Protein AF-A0A126R9W2-F1 (afdb_monomer)

Solvent-accessible surface area (backbone atoms only — not comparable to full-atom values): 14074 Å² total; per-residue (Å²): 106,79,64,52,61,47,46,56,53,36,53,73,36,92,50,83,26,58,24,31,27,83,40,55,61,68,44,30,67,58,40,43,52,53,17,49,29,48,79,66,68,43,48,85,40,33,52,61,31,34,32,52,78,73,88,90,63,92,68,51,72,67,57,49,52,48,55,36,53,56,45,22,52,74,42,86,65,18,72,80,29,40,65,47,35,53,53,50,64,76,54,53,55,36,72,66,95,61,85,83,77,80,85,65,55,77,64,45,52,73,73,60,70,67,65,66,66,54,49,48,30,17,64,26,31,48,36,66,53,95,50,53,82,44,93,89,62,81,72,91,51,73,70,63,49,50,34,31,71,62,52,30,51,65,38,62,51,45,24,52,56,45,69,57,52,42,43,72,68,69,39,72,77,57,66,85,86,41,74,67,52,72,48,81,54,54,64,60,30,50,52,47,45,53,51,42,53,51,56,60,64,72,48,50,74,64,56,50,44,51,50,40,58,73,46,40,65,53,21,49,51,30,28,51,39,57,78,66,48,34,63,57,50,54,52,49,47,47,45,60,74,52,49,50,57,64,74,75,109

Nearest PDB structures (foldseek):
  5f56-assembly1_A  TM=2.485E-01  e=6.331E-01  Deinococcus radiodurans
  5ghr-assembly1_A  TM=2.713E-01  e=2.151E+00  Thermococcus kodakarensis KOD1
  5ghs-assembly1_A  TM=2.684E-01  e=3.121E+00  Thermococcus kodakarensis KOD1
  5ghr-assembly2_C  TM=2.656E-01  e=4.776E+00  Thermococcus kodakarensis KOD1
  7e15-assembly2_D  TM=2.567E-01  e=4.072E+00  Thermococcus kodakarensis KOD1

pLDDT: mean 82.95, std 16.43, range [33.12, 97.31]

Sequence (249 aa):
MRREAAARRTLAGNRSKLFVSFNGEVRPHRLFVIASLLERKLLERGYVSLLYRRKGRNETDAEFREIMLRGVLKMPGGRDVFQSASHLLDQLPMTLDVEEISSPSLEEVAWTSQNPSLYDDSNMSLVIDTSLNDPDLLFITEKVLKPIMNHSPFILLGNGGSTSVLRYYGFETFEPEINQPNGENENAVLSSVLD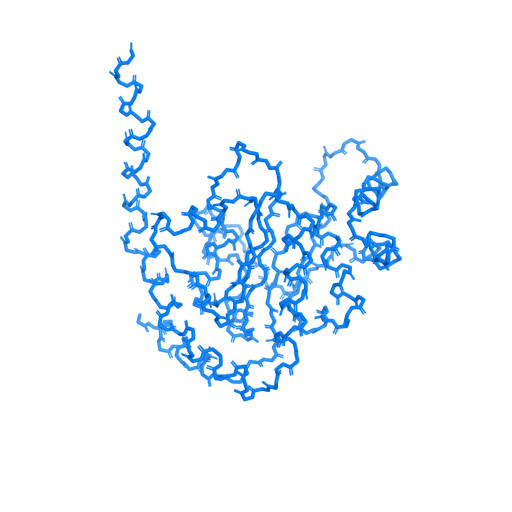EMTRLSMMNRQQLAELNRALMDRCYHNAHHFWTDFPKRLASSFETDVLAPLRRS

Secondary structure (DSSP, 8-state):
-HHHHHHHHHHTS--SEEEEEEEEE--HHHHHHHHHHHHTT-GGGEEEEEEPPPTT-SS-HHHHHHHHHHHHHTSTTTTTTHHHHHHHHHT--B-----------HHHHHHHSS-HHHHHTEEEEEEE-S-SS-TT-----HHHHHHHHTT--EEEE-STTHHHHHHHTT----TTTS----SS-HHHHHHHHHHHHHHHHT--HHHHHHHHHHHHHHHHHHHHHHHHTHHHHHHHHHIIIIIHHHT--

Mean predicted aligned error: 7.67 Å

Radius of gyration: 18.7 Å; Cα contacts (8 Å, |Δi|>4): 334; chains: 1; bounding box: 50×44×50 Å

Foldseek 3Di:
DVLLVVLVDLLLDQFQAAEEEE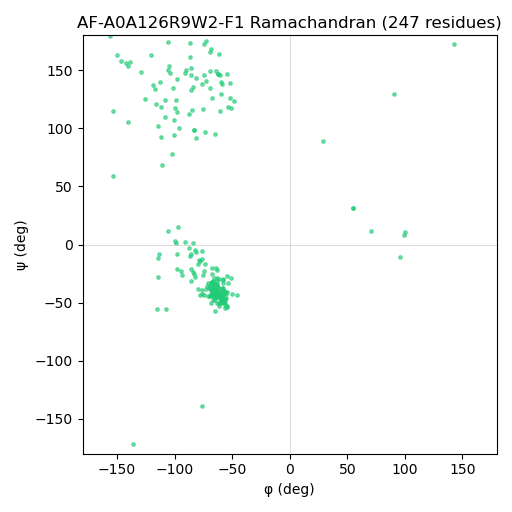EEEDALLNLLLCLLCVVVVRNVRAHYWYAHDDPDDPDDLVRVLVNSLVSLVVAVCSVVSSVSSSVVSVVPGRDDPDDDDPDDDPVCCLVVVDDLVRQSNHLAYEYEDPDAADPVDQDDDSRVVVCLQSLGAYAYRHYACNVVRCVVLPADHLPPLQDHAHDHPSNVNSVVVSVSSSVSVPDDSVRSSVSSVVCRVSSVSSNVCSPPPSVVSVVVCCCVVPVVVVVVD

Structure (mmCIF, N/CA/C/O backbone):
data_AF-A0A126R9W2-F1
#
_entry.id   AF-A0A126R9W2-F1
#
loop_
_atom_site.group_PDB
_atom_site.id
_atom_site.type_symbol
_atom_site.label_atom_id
_atom_site.label_alt_id
_atom_site.label_comp_id
_atom_site.label_asym_id
_atom_site.label_entity_id
_atom_site.label_seq_id
_atom_site.pdbx_PDB_ins_code
_atom_site.Cartn_x
_atom_site.Cartn_y
_atom_site.Cartn_z
_atom_site.occupancy
_atom_site.B_iso_or_equiv
_atom_site.auth_seq_id
_atom_site.auth_comp_id
_atom_site.auth_asym_id
_atom_site.auth_atom_id
_atom_site.pdbx_PDB_model_num
ATOM 1 N N . MET A 1 1 ? -21.381 -7.483 14.113 1.00 42.59 1 MET A N 1
ATOM 2 C CA . MET A 1 1 ? -21.670 -8.508 15.147 1.00 42.59 1 MET A CA 1
ATOM 3 C C . MET A 1 1 ? -20.777 -9.759 15.123 1.00 42.59 1 MET A C 1
ATOM 5 O O . MET A 1 1 ? -19.849 -9.774 15.919 1.00 42.59 1 MET A O 1
ATOM 9 N N . ARG A 1 2 ? -20.946 -10.801 14.275 1.00 41.12 2 ARG A N 1
ATOM 10 C CA . ARG A 1 2 ? -20.084 -12.022 14.370 1.00 41.12 2 ARG A CA 1
ATOM 11 C C . ARG A 1 2 ? -18.597 -11.781 14.047 1.00 41.12 2 ARG A C 1
ATOM 13 O O . ARG A 1 2 ? -17.741 -12.276 14.771 1.00 41.12 2 ARG A O 1
ATOM 20 N N . ARG A 1 3 ? -18.286 -10.974 13.023 1.00 49.31 3 ARG A N 1
ATOM 21 C CA . ARG A 1 3 ? -16.903 -10.559 12.705 1.00 49.31 3 ARG A CA 1
ATOM 22 C C . ARG A 1 3 ? -16.328 -9.515 13.655 1.00 49.31 3 ARG A C 1
ATOM 24 O O . ARG A 1 3 ? -15.125 -9.422 13.781 1.00 49.31 3 ARG A O 1
ATOM 31 N N . GLU A 1 4 ? -17.174 -8.765 14.339 1.00 46.34 4 GLU A N 1
ATOM 32 C CA . GLU A 1 4 ? -16.759 -7.683 15.237 1.00 46.34 4 GLU A CA 1
ATOM 33 C C . GLU A 1 4 ? -16.182 -8.241 16.544 1.00 46.34 4 GLU A C 1
ATOM 35 O O . GLU A 1 4 ? -15.113 -7.840 16.985 1.00 46.34 4 GLU A O 1
ATOM 40 N N . ALA A 1 5 ? -16.827 -9.261 17.119 1.00 47.53 5 ALA A N 1
ATOM 41 C CA . ALA A 1 5 ? -16.281 -9.986 18.266 1.00 47.53 5 ALA A CA 1
ATOM 42 C C . ALA A 1 5 ? -15.017 -10.796 17.908 1.00 47.53 5 ALA A C 1
ATOM 44 O O . ALA A 1 5 ? -14.124 -10.935 18.745 1.00 47.53 5 ALA A O 1
ATOM 45 N N . ALA A 1 6 ? -14.932 -11.308 16.672 1.00 51.50 6 ALA A N 1
ATOM 46 C CA . ALA A 1 6 ? -13.733 -11.963 16.152 1.00 51.50 6 ALA A CA 1
ATOM 47 C C . ALA A 1 6 ? -12.594 -10.951 15.957 1.00 51.50 6 ALA A C 1
ATOM 49 O O . ALA A 1 6 ? -11.542 -11.139 16.548 1.00 51.50 6 ALA A O 1
ATOM 50 N N . ALA A 1 7 ? -12.840 -9.823 15.285 1.00 50.28 7 ALA A N 1
ATOM 51 C CA . ALA A 1 7 ? -11.889 -8.726 15.122 1.00 50.28 7 ALA A CA 1
ATOM 52 C C . ALA A 1 7 ? -11.381 -8.213 16.477 1.00 50.28 7 ALA A C 1
ATOM 54 O O . ALA A 1 7 ? -10.180 -8.068 16.649 1.00 50.28 7 ALA A O 1
ATOM 55 N N . ARG A 1 8 ? -12.235 -8.054 17.502 1.00 51.97 8 ARG A N 1
ATOM 56 C CA . ARG A 1 8 ? -11.770 -7.710 18.864 1.00 51.97 8 ARG A CA 1
ATOM 57 C C . ARG A 1 8 ? -10.785 -8.732 19.435 1.00 51.97 8 ARG A C 1
ATOM 59 O O . ARG A 1 8 ? -9.835 -8.334 20.100 1.00 51.97 8 ARG A O 1
ATOM 66 N N . ARG A 1 9 ? -10.992 -10.031 19.195 1.00 48.06 9 ARG A N 1
ATOM 67 C CA . ARG A 1 9 ? -10.084 -11.097 19.659 1.00 48.06 9 ARG A CA 1
ATOM 68 C C . ARG A 1 9 ? -8.813 -11.193 18.826 1.00 48.06 9 ARG A C 1
ATOM 70 O O . ARG A 1 9 ? -7.753 -11.421 19.394 1.00 48.06 9 ARG A O 1
ATOM 77 N N . THR A 1 10 ? -8.910 -11.020 17.516 1.00 52.19 10 THR A N 1
ATOM 78 C CA . THR A 1 10 ? -7.783 -11.163 16.597 1.00 52.19 10 THR A CA 1
ATOM 79 C C . THR A 1 10 ? -6.893 -9.924 16.601 1.00 52.19 10 THR A C 1
ATOM 81 O O . THR A 1 10 ? -5.668 -10.018 16.630 1.00 52.19 10 THR A O 1
ATOM 84 N N . LEU A 1 11 ? -7.498 -8.738 16.687 1.00 50.97 11 LEU A N 1
ATOM 85 C CA . LEU A 1 11 ? -6.764 -7.485 16.716 1.00 50.97 11 LEU A CA 1
ATOM 86 C C . LEU A 1 11 ? -6.096 -7.221 18.078 1.00 50.97 11 LEU A C 1
ATOM 88 O O . LEU A 1 11 ? -5.065 -6.552 18.108 1.00 50.97 11 LEU A O 1
ATOM 92 N N . ALA A 1 12 ? -6.637 -7.788 19.165 1.00 47.06 12 ALA A N 1
ATOM 93 C CA . ALA A 1 12 ? -5.986 -7.906 20.479 1.00 47.06 12 ALA A CA 1
ATOM 94 C C . ALA A 1 12 ? -5.116 -9.175 20.612 1.00 47.06 12 ALA A C 1
ATOM 96 O O . ALA A 1 12 ? -4.503 -9.410 21.655 1.00 47.06 12 ALA A O 1
ATOM 97 N N . GLY A 1 13 ? -5.114 -10.013 19.576 1.00 53.47 13 GLY A N 1
ATOM 98 C CA . GLY A 1 13 ? -4.417 -11.281 19.518 1.00 53.47 13 GLY A CA 1
ATOM 99 C C . GLY A 1 13 ? -2.976 -11.135 19.050 1.00 53.47 13 GLY A C 1
ATOM 100 O O . GLY A 1 13 ? -2.493 -10.081 18.640 1.00 53.47 13 GLY A O 1
ATOM 101 N N . ASN A 1 14 ? -2.275 -12.253 19.115 1.00 64.38 14 ASN A N 1
ATOM 102 C CA . ASN A 1 14 ? -0.892 -12.361 18.706 1.00 64.38 14 ASN A CA 1
ATOM 103 C C . ASN A 1 14 ? -0.799 -12.584 17.191 1.00 64.38 14 ASN A C 1
ATOM 105 O O . ASN A 1 14 ? -0.929 -13.717 16.741 1.00 64.38 14 ASN A O 1
ATOM 109 N N . ARG A 1 15 ? -0.548 -11.514 16.433 1.00 81.75 15 ARG A N 1
ATOM 110 C CA . ARG A 1 15 ? -0.394 -11.549 14.969 1.00 81.75 15 ARG A CA 1
ATOM 111 C C . ARG A 1 15 ? 1.027 -11.934 14.561 1.00 81.75 15 ARG A C 1
ATOM 113 O O . ARG A 1 15 ? 1.987 -11.434 15.157 1.00 81.75 15 ARG A O 1
ATOM 120 N N . SER A 1 16 ? 1.169 -12.821 13.578 1.00 87.69 16 SER A N 1
ATOM 121 C CA . SER A 1 16 ? 2.467 -13.370 13.171 1.00 87.69 16 SER A CA 1
ATOM 122 C C . SER A 1 16 ? 3.201 -12.496 12.149 1.00 87.69 16 SER A C 1
ATOM 124 O O . SER A 1 16 ? 4.434 -12.433 12.167 1.00 87.69 16 SER A O 1
ATOM 126 N N . LYS A 1 17 ? 2.465 -11.780 11.289 1.00 93.31 17 LYS A N 1
ATOM 127 C CA . LYS A 1 17 ? 3.033 -10.913 10.251 1.00 93.31 17 LYS A CA 1
ATOM 128 C C . LYS A 1 17 ? 2.949 -9.439 10.618 1.00 93.31 17 LYS A C 1
ATOM 130 O O . LYS A 1 17 ? 2.023 -8.964 11.276 1.00 93.31 17 LYS A O 1
ATOM 135 N N . LEU A 1 18 ? 3.938 -8.677 10.164 1.00 95.44 18 LEU A N 1
ATOM 136 C CA . LEU A 1 18 ? 3.946 -7.224 10.277 1.00 95.44 18 LEU A CA 1
ATOM 137 C C . LEU A 1 18 ? 2.886 -6.610 9.360 1.00 95.44 18 LEU A C 1
ATOM 139 O O . LEU A 1 18 ? 2.159 -5.723 9.789 1.00 95.44 18 LEU A O 1
ATOM 143 N N . PHE A 1 19 ? 2.778 -7.078 8.118 1.00 96.06 19 PHE A N 1
ATOM 144 C CA . PHE A 1 19 ? 1.850 -6.485 7.164 1.00 96.06 19 PHE A CA 1
ATOM 145 C C . PHE A 1 19 ? 1.313 -7.478 6.138 1.00 96.06 19 PHE A C 1
ATOM 147 O O . PHE A 1 19 ? 1.906 -8.525 5.893 1.00 96.06 19 PHE A O 1
ATOM 154 N N . VAL A 1 20 ? 0.227 -7.094 5.478 1.00 93.44 20 VAL A N 1
ATOM 155 C CA . VAL A 1 20 ? -0.249 -7.730 4.251 1.00 93.44 20 VAL A CA 1
ATOM 156 C C . VAL A 1 20 ? -0.249 -6.720 3.102 1.00 93.44 20 VAL A C 1
ATOM 158 O O . VAL A 1 20 ? -0.609 -5.559 3.282 1.00 93.44 20 VAL A O 1
ATOM 161 N N . SER A 1 21 ? 0.196 -7.134 1.918 1.00 93.19 21 SER A N 1
ATOM 162 C CA . SER A 1 21 ? 0.231 -6.305 0.713 1.00 93.19 21 SER A CA 1
ATOM 163 C C . SER A 1 21 ? -0.165 -7.124 -0.506 1.00 93.19 21 SER A C 1
ATOM 165 O O . SER A 1 21 ? 0.592 -7.953 -1.017 1.00 93.19 21 SER A O 1
ATOM 167 N N . PHE A 1 22 ? -1.378 -6.880 -0.982 1.00 89.06 22 PHE A N 1
ATOM 168 C CA . PHE A 1 22 ? -1.915 -7.570 -2.139 1.00 89.06 22 PHE A CA 1
ATOM 169 C C . PHE A 1 22 ? -1.713 -6.745 -3.398 1.00 89.06 22 PHE A C 1
ATOM 171 O O . PHE A 1 22 ? -2.479 -5.824 -3.691 1.00 89.06 22 PHE A O 1
ATOM 178 N N . ASN A 1 23 ? -0.689 -7.100 -4.166 1.00 86.69 23 ASN A N 1
ATOM 179 C CA . ASN A 1 23 ? -0.396 -6.433 -5.422 1.00 86.69 23 ASN A CA 1
ATOM 180 C C . ASN A 1 23 ? -0.897 -7.285 -6.587 1.00 86.69 23 ASN A C 1
ATOM 182 O O . ASN A 1 23 ? -0.718 -8.505 -6.614 1.00 86.69 23 ASN A O 1
ATOM 186 N N . GLY A 1 24 ? -1.554 -6.617 -7.538 1.00 81.94 24 GLY A N 1
ATOM 187 C CA . GLY A 1 24 ? -1.935 -7.206 -8.819 1.00 81.94 24 GLY A CA 1
ATOM 188 C C . GLY A 1 24 ? -0.727 -7.307 -9.746 1.00 81.94 24 GLY A C 1
ATOM 189 O O . GLY A 1 24 ? 0.376 -7.620 -9.307 1.00 81.94 24 GLY A O 1
ATOM 190 N N . GLU A 1 25 ? -0.923 -6.996 -11.027 1.00 86.50 25 GLU A N 1
ATOM 191 C CA . GLU A 1 25 ? 0.179 -6.970 -11.995 1.00 86.50 25 GLU A CA 1
ATOM 192 C C . GLU A 1 25 ? 1.349 -6.107 -11.513 1.00 86.50 25 GLU A C 1
ATOM 194 O O . GLU A 1 25 ? 1.153 -4.999 -10.982 1.00 86.50 25 GLU A O 1
ATOM 199 N N . VAL A 1 26 ? 2.558 -6.610 -11.749 1.00 89.56 26 VAL A N 1
ATOM 200 C CA . VAL A 1 26 ? 3.788 -5.862 -11.539 1.00 89.56 26 VAL A CA 1
ATOM 201 C C . VAL A 1 26 ? 3.797 -4.590 -12.385 1.00 89.56 26 VAL A C 1
ATOM 203 O O . VAL A 1 26 ? 3.377 -4.551 -13.543 1.00 89.56 26 VAL A O 1
ATOM 206 N N . ARG A 1 27 ? 4.257 -3.521 -11.744 1.00 91.75 27 ARG A N 1
ATOM 207 C CA . ARG A 1 27 ? 4.494 -2.194 -12.309 1.00 91.75 27 ARG A CA 1
ATOM 208 C C . ARG A 1 27 ? 5.803 -1.678 -11.724 1.00 91.75 27 ARG A C 1
ATOM 210 O O . ARG A 1 27 ? 6.151 -2.125 -10.626 1.00 91.75 27 ARG A O 1
ATOM 217 N N . PRO A 1 28 ? 6.496 -0.733 -12.378 1.00 93.50 28 PRO A N 1
ATOM 218 C CA . PRO A 1 28 ? 7.779 -0.242 -11.888 1.00 93.50 28 PRO A CA 1
ATOM 219 C C . PRO A 1 28 ? 7.774 0.176 -10.413 1.00 93.50 28 PRO A C 1
ATOM 221 O O . PRO A 1 28 ? 8.671 -0.216 -9.678 1.00 93.50 28 PRO A O 1
ATOM 224 N N . HIS A 1 29 ? 6.736 0.878 -9.944 1.00 91.69 29 HIS A N 1
ATOM 225 C CA . HIS A 1 29 ? 6.668 1.352 -8.554 1.00 91.69 29 HIS A CA 1
ATOM 226 C C . HIS A 1 29 ? 6.392 0.231 -7.557 1.00 91.69 29 HIS A C 1
ATOM 228 O O . HIS A 1 29 ? 6.998 0.191 -6.492 1.00 91.69 29 HIS A O 1
ATOM 234 N N . ARG A 1 30 ? 5.532 -0.730 -7.911 1.00 93.06 30 ARG A N 1
ATOM 235 C CA . ARG A 1 30 ? 5.300 -1.932 -7.092 1.00 93.06 30 ARG A CA 1
ATOM 236 C C . ARG A 1 30 ? 6.567 -2.768 -6.982 1.00 93.06 30 ARG A C 1
ATOM 238 O O . ARG A 1 30 ? 6.921 -3.193 -5.888 1.00 93.06 30 ARG A O 1
ATOM 245 N N . LEU A 1 31 ? 7.252 -2.968 -8.110 1.00 95.38 31 LEU A N 1
ATOM 246 C CA . LEU A 1 31 ? 8.513 -3.697 -8.152 1.00 95.38 31 LEU A CA 1
ATOM 247 C C . LEU A 1 31 ? 9.572 -2.993 -7.305 1.00 95.38 31 LEU A C 1
ATOM 249 O O . LEU A 1 31 ? 10.232 -3.649 -6.510 1.00 95.38 31 LEU A O 1
ATOM 253 N N . PHE A 1 32 ? 9.682 -1.668 -7.419 1.00 95.62 32 PHE A N 1
ATOM 254 C CA . PHE A 1 32 ? 10.587 -0.866 -6.602 1.00 95.62 32 PHE A CA 1
ATOM 255 C C . PHE A 1 32 ? 10.309 -1.033 -5.105 1.00 95.62 32 PHE A C 1
ATOM 257 O O . PHE A 1 32 ? 11.235 -1.283 -4.334 1.00 95.62 32 PHE A O 1
ATOM 264 N N . VAL A 1 33 ? 9.049 -0.909 -4.674 1.00 95.38 33 VAL A N 1
ATOM 265 C CA . VAL A 1 33 ? 8.690 -1.004 -3.250 1.00 95.38 33 VAL A CA 1
ATOM 266 C C . VAL A 1 33 ? 8.964 -2.406 -2.717 1.00 95.38 33 VAL A C 1
ATOM 268 O O . VAL A 1 33 ? 9.585 -2.547 -1.669 1.00 95.38 33 VAL A O 1
ATOM 271 N N . ILE A 1 34 ? 8.577 -3.450 -3.450 1.00 95.94 34 ILE A N 1
ATOM 272 C CA . ILE A 1 34 ? 8.804 -4.838 -3.028 1.00 95.94 34 ILE A CA 1
ATOM 273 C C . ILE A 1 34 ? 10.306 -5.161 -3.009 1.00 95.94 34 ILE A C 1
ATOM 275 O O . ILE A 1 34 ? 10.779 -5.760 -2.044 1.00 95.94 34 ILE A O 1
ATOM 279 N N . ALA A 1 35 ? 11.081 -4.688 -3.991 1.00 96.94 35 ALA A N 1
ATOM 280 C CA . ALA A 1 35 ? 12.542 -4.794 -3.984 1.00 96.94 35 ALA A CA 1
ATOM 281 C C . ALA A 1 35 ? 13.166 -4.041 -2.799 1.00 96.94 35 ALA A C 1
ATOM 283 O O . ALA A 1 35 ? 14.057 -4.557 -2.132 1.00 96.94 35 ALA A O 1
ATOM 284 N N . SER A 1 36 ? 12.649 -2.858 -2.467 1.00 96.88 36 SER A N 1
ATOM 285 C CA . SER A 1 36 ? 13.099 -2.083 -1.306 1.00 96.88 36 SER A CA 1
ATOM 286 C C . SER A 1 36 ? 12.830 -2.800 0.017 1.00 96.88 36 SER A C 1
ATOM 288 O O . SER A 1 36 ? 13.656 -2.727 0.932 1.00 96.88 36 SER A O 1
ATOM 290 N N . LEU A 1 37 ? 11.688 -3.487 0.131 1.00 96.38 37 LEU A N 1
ATOM 291 C CA . LEU A 1 37 ? 11.353 -4.319 1.28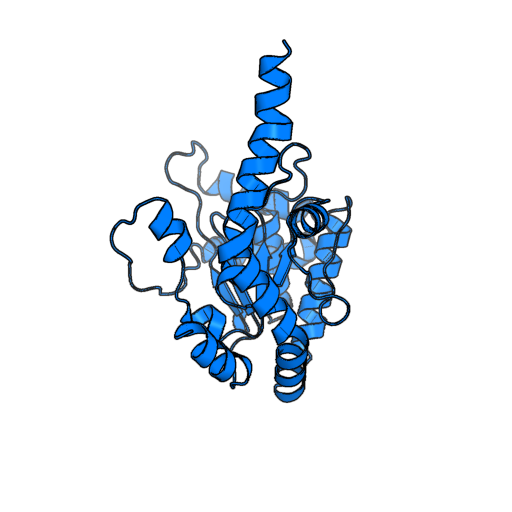8 1.00 96.38 37 LEU A CA 1
ATOM 292 C C . LEU A 1 37 ? 12.238 -5.569 1.362 1.00 96.38 37 LEU A C 1
ATOM 294 O O . LEU A 1 37 ? 12.596 -5.980 2.466 1.00 96.38 37 LEU A O 1
ATOM 298 N N . LEU A 1 38 ? 12.610 -6.156 0.219 1.00 95.69 38 LEU A N 1
ATOM 299 C CA . LEU A 1 38 ? 13.548 -7.279 0.152 1.00 95.69 38 LEU A CA 1
ATOM 300 C C . LEU A 1 38 ? 14.934 -6.875 0.674 1.00 95.69 38 LEU A C 1
ATOM 302 O O . LEU A 1 38 ? 15.434 -7.513 1.597 1.00 95.69 38 LEU A O 1
ATOM 306 N N . GLU A 1 39 ? 15.496 -5.765 0.185 1.00 95.19 39 GLU A N 1
ATOM 307 C CA . GLU A 1 39 ? 16.793 -5.235 0.651 1.00 95.19 39 GLU A CA 1
ATOM 308 C C . GLU A 1 39 ? 16.806 -4.938 2.162 1.00 95.19 39 GLU A C 1
ATOM 310 O O . GLU A 1 39 ? 17.811 -5.120 2.847 1.00 95.19 39 GLU A O 1
ATOM 315 N N . ARG A 1 40 ? 15.659 -4.526 2.719 1.00 94.81 40 ARG A N 1
ATOM 316 C CA . ARG A 1 40 ? 15.494 -4.250 4.159 1.00 94.81 40 ARG A CA 1
ATOM 317 C C . ARG A 1 40 ? 15.194 -5.494 4.997 1.00 94.81 40 ARG A C 1
ATOM 319 O O . ARG A 1 40 ? 14.985 -5.363 6.201 1.00 94.81 40 ARG A O 1
ATOM 326 N N . LYS A 1 41 ? 15.137 -6.688 4.391 1.00 95.00 41 LYS A N 1
ATOM 327 C CA . LYS A 1 41 ? 14.710 -7.943 5.043 1.00 95.00 41 LYS A CA 1
ATOM 328 C C . LYS A 1 41 ? 13.319 -7.835 5.685 1.00 95.00 41 LYS A C 1
ATOM 330 O O . LYS A 1 41 ? 13.024 -8.447 6.707 1.00 95.00 41 LYS A O 1
ATOM 335 N N . LEU A 1 42 ? 12.451 -7.018 5.091 1.00 95.31 42 LEU A N 1
ATOM 336 C CA . LEU A 1 42 ? 11.071 -6.824 5.533 1.00 95.31 42 LEU A CA 1
ATOM 337 C C . LEU A 1 42 ? 10.085 -7.665 4.734 1.00 95.31 42 LEU A C 1
ATOM 339 O O . LEU A 1 42 ? 8.994 -7.929 5.233 1.00 95.31 42 LEU A O 1
ATOM 343 N N . LEU A 1 43 ? 10.456 -8.113 3.530 1.00 93.12 43 LEU A N 1
ATOM 344 C CA . LEU A 1 43 ? 9.559 -8.876 2.662 1.00 93.12 43 LEU A CA 1
ATOM 345 C C . LEU A 1 43 ? 9.019 -10.145 3.350 1.00 93.12 43 LEU A C 1
ATOM 347 O O . LEU A 1 43 ? 7.819 -10.392 3.315 1.00 93.12 43 LEU A O 1
ATOM 351 N N . GLU A 1 44 ? 9.869 -10.888 4.065 1.00 91.44 44 GLU A N 1
ATOM 352 C CA . GLU A 1 44 ? 9.487 -12.109 4.803 1.00 91.44 44 GLU A CA 1
ATOM 353 C C . GLU A 1 44 ? 8.554 -11.853 6.002 1.00 91.44 44 GLU A C 1
ATOM 355 O O . GLU A 1 44 ? 7.834 -12.747 6.468 1.00 91.44 44 GLU A O 1
ATOM 360 N N . ARG A 1 45 ? 8.535 -10.609 6.495 1.00 94.31 45 ARG A N 1
ATOM 361 C CA . ARG A 1 45 ? 7.682 -10.180 7.605 1.00 94.31 45 ARG A CA 1
ATOM 362 C C . ARG A 1 45 ? 6.267 -9.845 7.156 1.00 94.31 45 ARG A C 1
ATOM 364 O O . ARG A 1 45 ? 5.440 -9.566 8.022 1.00 94.31 45 ARG A O 1
ATOM 371 N N . GLY A 1 46 ? 5.975 -9.879 5.859 1.00 93.38 46 GLY A N 1
ATOM 372 C CA . GLY A 1 46 ? 4.635 -9.660 5.339 1.00 93.38 46 GLY A CA 1
ATOM 373 C C . GLY A 1 46 ? 4.083 -10.831 4.539 1.00 93.38 46 GLY A C 1
ATOM 374 O O . GLY A 1 46 ? 4.815 -11.712 4.092 1.00 93.38 46 GLY A O 1
ATOM 375 N N . TYR A 1 47 ? 2.770 -10.817 4.344 1.00 92.56 47 TYR A N 1
ATOM 376 C CA . TYR A 1 47 ? 2.124 -11.553 3.263 1.00 92.56 47 TYR A CA 1
ATOM 377 C C . TYR A 1 47 ? 2.113 -10.661 2.024 1.00 92.56 47 TYR A C 1
ATOM 379 O O . TYR A 1 47 ? 1.434 -9.635 2.016 1.00 92.56 47 TYR A O 1
ATOM 387 N N . VAL A 1 48 ? 2.872 -11.016 0.986 1.00 91.06 48 VAL A N 1
ATOM 388 C CA . VAL A 1 48 ? 3.001 -10.194 -0.226 1.00 91.06 48 VAL A CA 1
ATOM 389 C C . VAL A 1 48 ? 2.672 -11.011 -1.464 1.00 91.06 48 VAL A C 1
ATOM 391 O O . VAL A 1 48 ? 3.289 -12.044 -1.704 1.00 91.06 48 VAL A O 1
ATOM 394 N N . SER A 1 49 ? 1.726 -10.522 -2.267 1.00 88.38 49 SER A N 1
ATOM 395 C CA . SER A 1 49 ? 1.511 -11.012 -3.632 1.00 88.38 49 SER A CA 1
ATOM 396 C C . SER A 1 49 ? 2.036 -10.005 -4.648 1.00 88.38 49 SER A C 1
ATOM 398 O O . SER A 1 49 ? 1.992 -8.801 -4.393 1.00 88.38 49 SER A O 1
ATOM 400 N N . LEU A 1 50 ? 2.481 -10.487 -5.808 1.00 86.19 50 LEU A N 1
ATOM 401 C CA . LEU A 1 50 ? 2.831 -9.687 -6.981 1.00 86.19 50 LEU A CA 1
ATOM 402 C C . LEU A 1 50 ? 2.648 -10.548 -8.233 1.00 86.19 50 LEU A C 1
ATOM 404 O O . LEU A 1 50 ? 3.336 -11.550 -8.417 1.00 86.19 50 LEU A O 1
ATOM 408 N N . LEU A 1 51 ? 1.699 -10.179 -9.090 1.00 84.94 51 LEU A N 1
ATOM 409 C CA . LEU A 1 51 ? 1.341 -10.990 -10.250 1.00 84.94 51 LEU A CA 1
ATOM 410 C C . LEU A 1 51 ? 2.171 -10.619 -11.476 1.00 84.94 51 LEU A C 1
ATOM 412 O O . LEU A 1 51 ? 2.546 -9.462 -11.685 1.00 84.94 51 LEU A O 1
ATOM 416 N N . TYR A 1 52 ? 2.396 -11.612 -12.331 1.00 82.25 52 TYR A N 1
ATOM 417 C CA . TYR A 1 52 ? 2.949 -11.382 -13.658 1.00 82.25 52 TYR A CA 1
ATOM 418 C C . TYR A 1 52 ? 1.948 -10.633 -14.558 1.00 82.25 52 TYR A C 1
ATOM 420 O O . TYR A 1 52 ? 0.770 -10.480 -14.219 1.00 82.25 52 TYR A O 1
ATOM 428 N N . ARG A 1 53 ? 2.412 -10.142 -15.712 1.00 81.31 53 ARG A N 1
ATOM 429 C CA . ARG A 1 53 ? 1.560 -9.430 -16.678 1.00 81.31 53 ARG A CA 1
ATOM 430 C C . ARG A 1 53 ? 0.420 -10.317 -17.187 1.00 81.31 53 ARG A C 1
ATOM 432 O O . ARG A 1 53 ? 0.596 -11.523 -17.368 1.00 81.31 53 ARG A O 1
ATOM 439 N N . ARG A 1 54 ? -0.745 -9.720 -17.464 1.00 74.94 54 ARG A N 1
ATOM 440 C CA . ARG A 1 54 ? -1.849 -10.426 -18.134 1.00 74.94 54 ARG A CA 1
ATOM 441 C C . ARG A 1 54 ? -1.441 -10.879 -19.537 1.00 74.94 54 ARG A C 1
ATOM 443 O O . ARG A 1 54 ? -0.690 -10.199 -20.236 1.00 74.94 54 ARG A O 1
ATOM 450 N N . LYS A 1 55 ? -1.991 -12.022 -19.955 1.00 70.25 55 LYS A N 1
ATOM 451 C CA . LYS A 1 55 ? -1.864 -12.538 -21.325 1.00 70.25 55 LYS A CA 1
ATOM 452 C C . LYS A 1 55 ? -2.499 -11.555 -22.322 1.00 70.25 55 LYS A C 1
ATOM 454 O O . LYS A 1 55 ? -3.495 -10.916 -21.995 1.00 70.25 55 LYS A O 1
ATOM 459 N N . GLY A 1 56 ? -1.938 -11.464 -23.530 1.00 69.38 56 GLY A N 1
ATOM 460 C CA . GLY A 1 56 ? -2.473 -10.628 -24.617 1.00 69.38 56 GLY A CA 1
ATOM 461 C C . GLY A 1 56 ? -1.782 -9.275 -24.821 1.00 69.38 56 GLY A C 1
ATOM 462 O O . GLY A 1 56 ? -2.289 -8.456 -25.580 1.00 69.38 56 GLY A O 1
ATOM 463 N N . ARG A 1 57 ? -0.637 -9.025 -24.171 1.00 74.50 57 ARG A N 1
ATOM 464 C CA . ARG A 1 57 ? 0.251 -7.908 -24.534 1.00 74.50 57 ARG A CA 1
ATOM 465 C C . ARG A 1 57 ? 1.210 -8.318 -25.651 1.00 74.50 57 ARG A C 1
ATOM 467 O O . ARG A 1 57 ? 1.647 -9.465 -25.686 1.00 74.50 57 ARG A O 1
ATOM 474 N N . ASN A 1 58 ? 1.536 -7.372 -26.532 1.00 82.56 58 ASN A N 1
ATOM 475 C CA . ASN A 1 58 ? 2.361 -7.614 -27.724 1.00 82.56 58 ASN A CA 1
ATOM 476 C C . ASN A 1 58 ? 3.869 -7.677 -27.431 1.00 82.56 58 ASN A C 1
ATOM 478 O O . ASN A 1 58 ? 4.630 -8.149 -28.266 1.00 82.56 58 ASN A O 1
ATOM 482 N N . GLU A 1 59 ? 4.302 -7.193 -26.268 1.00 86.12 59 GLU A N 1
ATOM 483 C CA . GLU A 1 59 ? 5.705 -7.197 -25.843 1.00 86.12 59 GLU A CA 1
ATOM 484 C C . GLU A 1 59 ? 6.198 -8.615 -25.458 1.00 86.12 59 GLU A C 1
ATOM 486 O O . GLU A 1 59 ? 5.499 -9.401 -24.804 1.00 86.12 59 GLU A O 1
ATOM 491 N N . THR A 1 60 ? 7.432 -8.941 -25.824 1.00 90.19 60 THR A N 1
ATOM 492 C CA . THR A 1 60 ? 8.153 -10.151 -25.396 1.00 90.19 60 THR A CA 1
ATOM 493 C C . THR A 1 60 ? 8.508 -10.096 -23.904 1.00 90.19 60 THR A C 1
ATOM 495 O O . THR A 1 60 ? 8.459 -9.039 -23.272 1.00 90.19 60 THR A O 1
ATOM 498 N N . ASP A 1 61 ? 8.894 -11.230 -23.310 1.00 88.38 61 ASP A N 1
ATOM 499 C CA . ASP A 1 61 ? 9.311 -11.268 -21.897 1.00 88.38 61 ASP A CA 1
ATOM 500 C C . ASP A 1 61 ? 10.573 -10.430 -21.638 1.00 88.38 61 ASP A C 1
ATOM 502 O O . ASP A 1 61 ? 10.695 -9.799 -20.586 1.00 88.38 61 ASP A O 1
ATOM 506 N N . ALA A 1 62 ? 11.491 -10.378 -22.609 1.00 90.75 62 ALA A N 1
ATOM 507 C CA . ALA A 1 62 ? 12.701 -9.565 -22.527 1.00 90.75 62 ALA A CA 1
ATOM 508 C C . ALA A 1 62 ? 12.374 -8.064 -22.535 1.00 90.75 62 ALA A C 1
ATOM 510 O O . ALA A 1 62 ? 12.840 -7.332 -21.661 1.00 90.75 62 ALA A O 1
ATOM 511 N N . GLU A 1 63 ? 11.520 -7.619 -23.463 1.00 93.19 63 GLU A N 1
ATOM 512 C CA . GLU A 1 63 ? 11.053 -6.227 -23.525 1.00 93.19 63 GLU A CA 1
ATOM 513 C C . GLU A 1 63 ? 10.293 -5.845 -22.254 1.00 93.19 63 GLU A C 1
ATOM 515 O O . GLU A 1 63 ? 10.528 -4.787 -21.674 1.00 93.19 63 GLU A O 1
ATOM 520 N N . PHE A 1 64 ? 9.422 -6.731 -21.768 1.00 91.94 64 PHE A N 1
ATOM 521 C CA . PHE A 1 64 ? 8.701 -6.521 -20.520 1.00 91.94 64 PHE A CA 1
ATOM 522 C C . PHE A 1 64 ? 9.651 -6.320 -19.335 1.00 91.94 64 PHE A C 1
ATOM 524 O O . PHE A 1 64 ? 9.512 -5.349 -18.583 1.00 91.94 64 PHE A O 1
ATOM 531 N N . ARG A 1 65 ? 10.638 -7.213 -19.180 1.00 94.31 65 ARG A N 1
ATOM 532 C CA . ARG A 1 65 ? 11.646 -7.120 -18.118 1.00 94.31 65 ARG A CA 1
ATOM 533 C C . ARG A 1 65 ? 12.403 -5.799 -18.207 1.00 94.31 65 ARG A C 1
ATOM 535 O O . ARG A 1 65 ? 12.578 -5.119 -17.197 1.00 94.31 65 ARG A O 1
ATOM 542 N N . GLU A 1 66 ? 12.812 -5.415 -19.411 1.00 95.06 66 GLU A N 1
ATOM 543 C CA . GLU A 1 66 ? 13.517 -4.164 -19.651 1.00 95.06 66 GLU A CA 1
ATOM 544 C C . GLU A 1 66 ? 12.669 -2.941 -19.274 1.00 95.06 66 GLU A C 1
ATOM 546 O O . GLU A 1 66 ? 13.165 -2.055 -18.578 1.00 95.06 66 GLU A O 1
ATOM 551 N N . ILE A 1 67 ? 11.390 -2.898 -19.659 1.00 94.50 67 ILE A N 1
ATOM 552 C CA . ILE A 1 67 ? 10.473 -1.804 -19.301 1.00 94.50 67 ILE A CA 1
ATOM 553 C C . ILE A 1 67 ? 10.345 -1.687 -17.777 1.00 94.50 67 ILE A C 1
ATOM 555 O O . ILE A 1 67 ? 10.459 -0.582 -17.237 1.00 94.50 67 ILE A O 1
ATOM 559 N N . MET A 1 68 ? 10.145 -2.810 -17.077 1.00 95.38 68 MET A N 1
ATOM 560 C CA . MET A 1 68 ? 10.023 -2.821 -15.615 1.00 95.38 68 MET A CA 1
ATOM 561 C C . MET A 1 68 ? 11.295 -2.296 -14.941 1.00 95.38 68 MET A C 1
ATOM 563 O O . MET A 1 68 ? 11.223 -1.380 -14.120 1.00 95.38 68 MET A O 1
ATOM 567 N N . LEU A 1 69 ? 12.463 -2.819 -15.324 1.00 96.69 69 LEU A N 1
ATOM 568 C CA . LEU A 1 69 ? 13.747 -2.441 -14.732 1.00 96.69 69 LEU A CA 1
ATOM 569 C C . LEU A 1 69 ? 14.159 -1.003 -15.071 1.00 96.69 69 LEU A C 1
ATOM 571 O O . LEU A 1 69 ? 14.641 -0.281 -14.198 1.00 96.69 69 LEU A O 1
ATOM 575 N N . ARG A 1 70 ? 13.917 -0.536 -16.303 1.00 96.56 70 ARG A N 1
ATOM 576 C CA . ARG A 1 70 ? 14.118 0.876 -16.672 1.00 96.56 70 ARG A CA 1
ATOM 577 C C . ARG A 1 70 ? 13.220 1.797 -15.852 1.00 96.56 70 ARG A C 1
ATOM 579 O O . ARG A 1 70 ? 13.656 2.879 -15.474 1.00 96.56 70 ARG A O 1
ATOM 586 N N . GLY A 1 71 ? 11.982 1.386 -15.576 1.00 94.44 71 GLY A N 1
ATOM 587 C CA . GLY A 1 71 ? 11.076 2.130 -14.707 1.00 94.44 71 GLY A CA 1
ATOM 588 C C . GLY A 1 71 ? 11.588 2.218 -13.265 1.00 94.44 71 GLY A C 1
ATOM 589 O O . GLY A 1 71 ? 11.597 3.306 -12.700 1.00 94.44 71 GLY A O 1
ATOM 590 N N . VAL A 1 72 ? 12.089 1.110 -12.706 1.00 95.25 72 VAL A N 1
ATOM 591 C CA . VAL A 1 72 ? 12.725 1.081 -11.373 1.00 95.25 72 VAL A CA 1
ATOM 592 C C . VAL A 1 72 ? 13.931 2.023 -11.316 1.00 95.25 72 VAL A C 1
ATOM 594 O O . VAL A 1 72 ? 14.054 2.798 -10.375 1.00 95.25 72 VAL A O 1
ATOM 597 N N . LEU A 1 73 ? 14.790 2.030 -12.341 1.00 95.50 73 LEU A N 1
ATOM 598 C CA . LEU A 1 73 ? 15.974 2.900 -12.393 1.00 95.50 73 LEU A CA 1
ATOM 599 C C . LEU A 1 73 ? 15.659 4.403 -12.418 1.00 95.50 73 LEU A C 1
ATOM 601 O O . LEU A 1 73 ? 16.533 5.201 -12.082 1.00 95.50 73 LEU A O 1
ATOM 605 N N . LYS A 1 74 ? 14.447 4.799 -12.827 1.00 92.50 74 LYS A N 1
ATOM 606 C CA . LYS A 1 74 ? 14.001 6.201 -12.795 1.00 92.50 74 LYS A CA 1
ATOM 607 C C . LYS A 1 74 ? 13.591 6.662 -11.393 1.00 92.50 74 LYS A C 1
ATOM 609 O O . LYS A 1 74 ? 13.437 7.861 -11.185 1.00 92.50 74 LYS A O 1
ATOM 614 N N . MET A 1 75 ? 13.406 5.734 -10.455 1.00 89.88 75 MET A N 1
ATOM 615 C CA . MET A 1 75 ? 13.008 6.037 -9.082 1.00 89.88 75 MET A CA 1
ATOM 616 C C . MET A 1 75 ? 14.233 6.365 -8.211 1.00 89.88 75 MET A C 1
ATOM 618 O O . MET A 1 75 ? 15.334 5.872 -8.478 1.00 89.88 75 MET A O 1
ATOM 622 N N . PRO A 1 76 ? 14.079 7.185 -7.159 1.00 86.44 76 PRO A N 1
ATOM 623 C CA . PRO A 1 76 ? 15.145 7.481 -6.209 1.00 86.44 76 PRO A CA 1
ATOM 624 C C . PRO A 1 76 ? 15.628 6.201 -5.546 1.00 86.44 76 PRO A C 1
ATOM 626 O O . PRO A 1 76 ? 14.823 5.419 -5.059 1.00 86.44 76 PRO A O 1
ATOM 629 N N . GLY A 1 77 ? 16.939 5.972 -5.537 1.00 89.50 77 GLY A N 1
ATOM 630 C CA . GLY A 1 77 ? 17.498 4.712 -5.038 1.00 89.50 77 GLY A CA 1
ATOM 631 C C . GLY A 1 77 ? 17.226 3.508 -5.951 1.00 89.50 77 GLY A C 1
ATOM 632 O O . GLY A 1 77 ? 17.483 2.372 -5.569 1.00 89.50 77 GLY A O 1
ATOM 633 N N . GLY A 1 78 ? 16.745 3.720 -7.184 1.00 93.44 78 GLY A N 1
ATOM 634 C CA . GLY A 1 78 ? 16.454 2.649 -8.146 1.00 93.44 78 GLY A CA 1
ATOM 635 C C . GLY A 1 78 ? 17.663 1.776 -8.474 1.00 93.44 78 GLY A C 1
ATOM 636 O O . GLY A 1 78 ? 17.517 0.584 -8.731 1.00 93.44 78 GLY A O 1
ATOM 637 N N . ARG A 1 79 ? 18.869 2.357 -8.424 1.00 95.56 79 ARG A N 1
ATOM 638 C CA . ARG A 1 79 ? 20.132 1.621 -8.576 1.00 95.56 79 ARG A CA 1
ATOM 639 C C . ARG A 1 79 ? 20.400 0.689 -7.398 1.00 95.56 79 ARG A C 1
ATOM 641 O O . ARG A 1 79 ? 20.870 -0.421 -7.624 1.00 95.56 79 ARG A O 1
ATOM 648 N N . ASP A 1 80 ? 20.064 1.121 -6.187 1.00 95.50 80 ASP A N 1
ATOM 649 C CA . ASP A 1 80 ? 20.330 0.378 -4.953 1.00 95.50 80 ASP A CA 1
ATOM 650 C C . ASP A 1 80 ? 19.480 -0.894 -4.885 1.00 95.50 80 ASP A C 1
ATOM 652 O O . ASP A 1 80 ? 19.935 -1.922 -4.401 1.00 95.50 80 ASP A O 1
ATOM 656 N N . VAL A 1 81 ? 18.267 -0.850 -5.445 1.00 96.44 81 VAL A N 1
ATOM 657 C CA . VAL A 1 81 ? 17.332 -1.987 -5.462 1.00 96.44 81 VAL A CA 1
ATOM 658 C C . VAL A 1 81 ? 17.316 -2.750 -6.789 1.00 96.44 81 VAL A C 1
ATOM 660 O O . VAL A 1 81 ? 16.528 -3.680 -6.949 1.00 96.44 81 VAL A O 1
ATOM 663 N N . PHE A 1 82 ? 18.158 -2.381 -7.761 1.00 97.12 82 PHE A N 1
ATOM 664 C CA . PHE A 1 82 ? 18.098 -2.918 -9.126 1.00 97.12 82 PHE A CA 1
ATOM 665 C C . PHE A 1 82 ? 18.284 -4.438 -9.175 1.00 97.12 82 PHE A C 1
ATOM 667 O O . PHE A 1 82 ? 17.546 -5.130 -9.876 1.00 97.12 82 PHE A O 1
ATOM 674 N N . GLN A 1 83 ? 19.255 -4.964 -8.423 1.00 97.06 83 GLN A N 1
ATOM 675 C CA . GLN A 1 83 ? 19.525 -6.403 -8.400 1.00 97.06 83 GLN A CA 1
ATOM 676 C C . GLN A 1 83 ? 18.371 -7.174 -7.758 1.00 97.06 83 GLN A C 1
ATOM 678 O O . GLN A 1 83 ? 17.907 -8.155 -8.335 1.00 97.06 83 GLN A O 1
ATOM 683 N N . SER A 1 84 ? 17.832 -6.681 -6.640 1.00 96.69 84 SER A N 1
ATOM 684 C CA . SER A 1 84 ? 16.625 -7.246 -6.029 1.00 96.69 84 SER A CA 1
ATOM 685 C C . SER A 1 84 ? 15.409 -7.177 -6.950 1.00 96.69 84 SER A C 1
ATOM 687 O O . SER A 1 84 ? 14.674 -8.152 -7.064 1.00 96.69 84 SER A O 1
ATOM 689 N N . ALA A 1 85 ? 15.207 -6.069 -7.664 1.00 96.81 85 ALA A N 1
ATOM 690 C CA . ALA A 1 85 ? 14.124 -5.938 -8.636 1.00 96.81 85 ALA A CA 1
ATOM 691 C C . ALA A 1 85 ? 14.267 -6.942 -9.792 1.00 96.81 85 ALA A C 1
ATOM 693 O O . ALA A 1 85 ? 13.290 -7.574 -10.184 1.00 96.81 85 ALA A O 1
ATOM 694 N N . SER A 1 86 ? 15.485 -7.117 -10.310 1.00 96.31 86 SER A N 1
ATOM 695 C CA . SER A 1 86 ? 15.809 -8.125 -11.325 1.00 96.31 86 SER A CA 1
ATOM 696 C C . SER A 1 86 ? 15.494 -9.531 -10.810 1.00 96.31 86 SER A C 1
ATOM 698 O O . SER A 1 86 ? 14.743 -10.264 -11.445 1.00 96.31 86 SER A O 1
ATOM 700 N N . HIS A 1 87 ? 15.973 -9.866 -9.612 1.00 94.50 87 HIS A N 1
ATOM 701 C CA . HIS A 1 87 ? 15.729 -11.161 -8.987 1.00 94.50 87 HIS A CA 1
ATOM 702 C C . HIS A 1 87 ? 14.238 -11.439 -8.746 1.00 94.50 87 HIS A C 1
ATOM 704 O O . HIS A 1 87 ? 13.763 -12.536 -9.019 1.00 94.50 87 HIS A O 1
ATOM 710 N N . LEU A 1 88 ? 13.473 -10.443 -8.291 1.00 9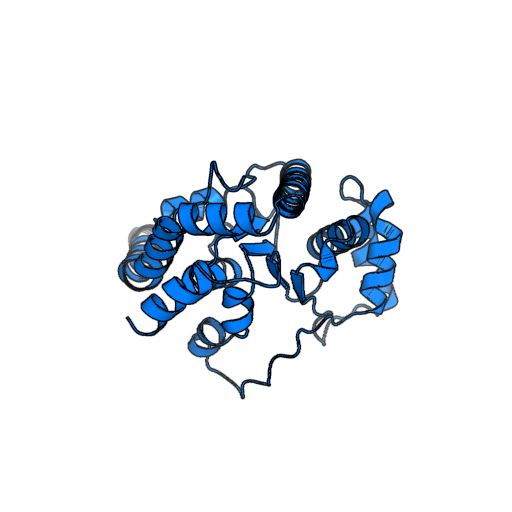3.19 88 LEU A N 1
ATOM 711 C CA . LEU A 1 88 ? 12.031 -10.577 -8.072 1.00 93.19 88 LEU A CA 1
ATOM 712 C C . LEU A 1 88 ? 11.265 -10.861 -9.365 1.00 93.19 88 LEU A C 1
ATOM 714 O O . LEU A 1 88 ? 10.299 -11.617 -9.331 1.00 93.19 88 LEU A O 1
ATOM 718 N N . LEU A 1 89 ? 11.689 -10.298 -10.502 1.00 92.62 89 LEU A N 1
ATOM 719 C CA . LEU A 1 89 ? 11.070 -10.597 -11.797 1.00 92.62 89 LEU A CA 1
ATOM 720 C C . LEU A 1 89 ? 11.226 -12.073 -12.186 1.00 92.62 89 LEU A C 1
ATOM 722 O O . LEU A 1 89 ? 10.326 -12.612 -12.825 1.00 92.62 89 LEU A O 1
ATOM 726 N N . ASP A 1 90 ? 12.316 -12.724 -11.770 1.00 89.81 90 ASP A N 1
ATOM 727 C CA . ASP A 1 90 ? 12.545 -14.160 -11.993 1.00 89.81 90 ASP A CA 1
ATOM 728 C C . ASP A 1 90 ? 11.675 -15.048 -11.088 1.00 89.81 90 ASP A C 1
ATOM 730 O O . ASP A 1 90 ? 11.495 -16.230 -11.372 1.00 89.81 90 ASP A O 1
ATOM 734 N N . GLN A 1 91 ? 11.115 -14.483 -10.014 1.00 86.38 91 GLN A N 1
ATOM 735 C CA . GLN A 1 91 ? 10.250 -15.180 -9.057 1.00 86.38 91 GLN A CA 1
ATOM 736 C C . GLN A 1 91 ? 8.753 -14.954 -9.308 1.00 86.38 91 GLN A C 1
ATOM 738 O O . GLN A 1 91 ? 7.918 -15.438 -8.544 1.00 86.38 91 GLN A O 1
ATOM 743 N N . LEU A 1 92 ? 8.382 -14.194 -10.343 1.00 83.94 92 LEU A N 1
ATOM 744 C CA . LEU A 1 92 ? 6.976 -13.942 -10.637 1.00 83.94 92 LEU A CA 1
ATOM 745 C C . LEU A 1 92 ? 6.286 -15.170 -11.263 1.00 83.94 92 LEU A C 1
ATOM 747 O O . LEU A 1 92 ? 6.883 -15.851 -12.094 1.00 83.94 92 LEU A O 1
ATOM 751 N N . PRO A 1 93 ? 4.990 -15.391 -10.973 1.00 82.06 93 PRO A N 1
ATOM 752 C CA . PRO A 1 93 ? 4.170 -14.642 -10.023 1.00 82.06 93 PRO A CA 1
ATOM 753 C C . PRO A 1 93 ? 4.481 -15.026 -8.568 1.00 82.06 93 PRO A C 1
ATOM 755 O O . PRO A 1 93 ? 4.560 -16.200 -8.226 1.00 82.06 93 PRO A O 1
ATOM 758 N N . MET A 1 94 ? 4.549 -14.025 -7.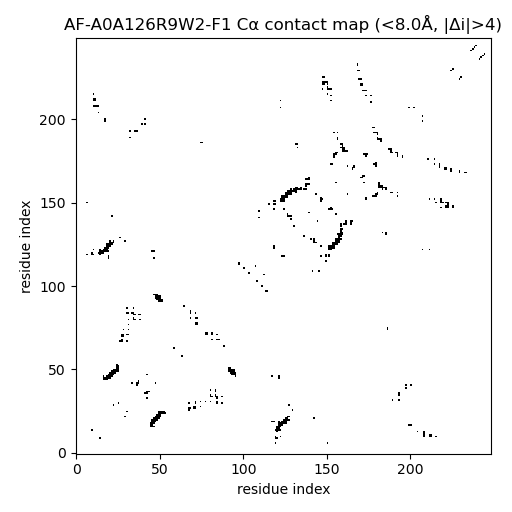691 1.00 79.25 94 MET A N 1
ATOM 759 C CA . MET A 1 94 ? 4.510 -14.247 -6.248 1.00 79.25 94 MET A CA 1
ATOM 760 C C . MET A 1 94 ? 3.045 -14.367 -5.834 1.00 79.25 94 MET A C 1
ATOM 762 O O . MET A 1 94 ? 2.338 -13.361 -5.701 1.00 79.25 94 MET A O 1
ATOM 766 N N . THR A 1 95 ? 2.564 -15.594 -5.688 1.00 74.75 95 THR A N 1
ATOM 767 C CA . THR A 1 95 ? 1.209 -15.872 -5.212 1.00 74.75 95 THR A CA 1
ATOM 768 C C . THR A 1 95 ? 1.231 -16.191 -3.727 1.00 74.75 95 THR A C 1
ATOM 770 O O . THR A 1 95 ? 2.140 -16.846 -3.230 1.00 74.75 95 THR A O 1
ATOM 773 N N . LEU A 1 96 ? 0.211 -15.722 -3.015 1.00 69.31 96 LEU A N 1
ATOM 774 C CA . LEU A 1 96 ? -0.116 -16.266 -1.704 1.00 69.31 96 LEU A CA 1
ATOM 775 C C . LEU A 1 96 ? -1.021 -17.467 -1.964 1.00 69.31 96 LEU A C 1
ATOM 777 O O . LEU A 1 96 ? -1.938 -17.345 -2.779 1.00 69.31 96 LEU A O 1
ATOM 781 N N . ASP A 1 97 ? -0.750 -18.601 -1.323 1.00 54.09 97 ASP A N 1
ATOM 782 C CA . ASP A 1 97 ? -1.598 -19.788 -1.430 1.00 54.09 97 ASP A CA 1
ATOM 783 C C . ASP A 1 97 ? -2.966 -19.456 -0.824 1.00 54.09 97 ASP A C 1
ATOM 785 O O . ASP A 1 97 ? -3.169 -19.462 0.390 1.00 54.09 97 ASP A O 1
ATOM 789 N N . VAL A 1 98 ? -3.900 -19.064 -1.685 1.00 49.00 98 VAL A N 1
ATOM 790 C CA . VAL A 1 98 ? -5.296 -18.829 -1.338 1.00 49.00 98 VAL A CA 1
ATOM 791 C C . VAL A 1 98 ? -6.072 -19.925 -2.045 1.00 49.00 98 VAL A C 1
ATOM 793 O O . VAL A 1 98 ? -6.011 -20.012 -3.269 1.00 49.00 98 VAL A O 1
ATOM 796 N N . GLU A 1 99 ? -6.755 -20.776 -1.278 1.00 42.94 99 GLU A N 1
ATOM 797 C CA . GLU A 1 99 ? -7.657 -21.792 -1.829 1.00 42.94 99 GLU A CA 1
ATOM 798 C C . GLU A 1 99 ? -8.589 -21.130 -2.859 1.00 42.94 99 GLU A C 1
ATOM 800 O O . GLU A 1 99 ? -9.226 -20.114 -2.566 1.00 42.94 99 GLU A O 1
ATOM 805 N N . GLU A 1 100 ? -8.581 -21.648 -4.093 1.00 37.94 100 GLU A N 1
ATOM 806 C CA . GLU A 1 100 ? -9.287 -21.069 -5.238 1.00 37.94 100 GLU A CA 1
ATOM 807 C C . GLU A 1 100 ? -10.769 -20.856 -4.917 1.00 37.94 100 GLU A C 1
ATOM 809 O O . GLU A 1 100 ? -11.524 -21.802 -4.687 1.00 37.94 100 GLU A O 1
ATOM 814 N N . ILE A 1 101 ? -11.208 -19.599 -4.955 1.00 40.03 101 ILE A N 1
ATOM 815 C CA . ILE A 1 101 ? -12.629 -19.274 -4.898 1.00 40.03 101 ILE A CA 1
ATOM 816 C C . ILE A 1 101 ? -13.164 -19.365 -6.323 1.00 40.03 101 ILE A C 1
ATOM 818 O O . ILE A 1 101 ? -12.754 -18.623 -7.218 1.00 40.03 101 ILE A O 1
ATOM 822 N N . SER A 1 102 ? -14.064 -20.320 -6.522 1.00 33.12 102 SER A N 1
ATOM 823 C CA . SER A 1 102 ? -14.753 -20.584 -7.778 1.00 33.12 102 SER A CA 1
ATOM 824 C C . SER A 1 102 ? -15.568 -19.355 -8.193 1.00 33.12 102 SER A C 1
ATOM 826 O O . SER A 1 102 ? -16.497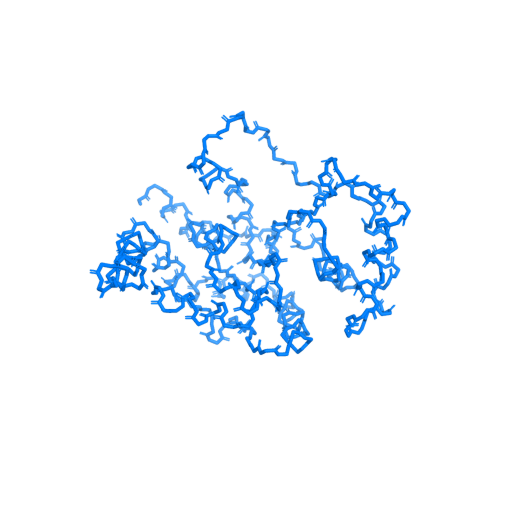 -18.954 -7.504 1.00 33.12 102 SER A O 1
ATOM 828 N N . SER A 1 103 ? -15.167 -18.757 -9.317 1.00 44.50 103 SER A N 1
ATOM 829 C CA . SER A 1 103 ? -15.900 -17.805 -10.170 1.00 44.50 103 SER A CA 1
ATOM 830 C C . SER A 1 103 ? -16.957 -16.914 -9.496 1.00 44.50 103 SER A C 1
ATOM 832 O O . SER A 1 103 ? -18.140 -17.253 -9.551 1.00 44.50 103 SER A O 1
ATOM 834 N N . PRO A 1 104 ? -16.582 -15.730 -8.980 1.00 38.56 104 PRO A N 1
ATOM 835 C CA . PRO A 1 104 ? -17.546 -14.856 -8.339 1.00 38.56 104 PRO A CA 1
ATOM 836 C C . PRO A 1 104 ? -17.956 -13.644 -9.189 1.00 38.56 104 PRO A C 1
ATOM 838 O O . PRO A 1 104 ? -17.203 -13.135 -10.024 1.00 38.56 104 PRO A O 1
ATOM 841 N N . SER A 1 105 ? -19.166 -13.160 -8.929 1.00 38.88 105 SER A N 1
ATOM 842 C CA . SER A 1 105 ? -19.721 -11.886 -9.410 1.00 38.88 105 SER A CA 1
ATOM 843 C C . SER A 1 105 ? -18.910 -10.662 -8.923 1.00 38.88 105 SER A C 1
ATOM 845 O O . SER A 1 105 ? -18.113 -10.765 -7.995 1.00 38.88 105 SER A O 1
ATOM 847 N N . LEU A 1 106 ? -19.093 -9.474 -9.526 1.00 37.19 106 LEU A N 1
ATOM 848 C CA . LEU A 1 106 ? -18.385 -8.225 -9.155 1.00 37.19 106 LEU A CA 1
ATOM 849 C C . LEU A 1 106 ? -18.499 -7.868 -7.659 1.00 37.19 106 LEU A C 1
ATOM 851 O O . LEU A 1 106 ? -17.543 -7.350 -7.083 1.00 37.19 106 LEU A O 1
ATOM 855 N N . GLU A 1 107 ? -19.631 -8.190 -7.027 1.00 39.22 107 GLU A N 1
ATOM 856 C CA . GLU A 1 107 ? -19.793 -8.107 -5.575 1.00 39.22 107 GLU A CA 1
ATOM 857 C C . GLU A 1 107 ? -18.863 -9.099 -4.879 1.00 39.22 107 GLU A C 1
ATOM 859 O O . GLU A 1 107 ? -18.007 -8.701 -4.096 1.00 39.22 107 GLU A O 1
ATOM 864 N N . GLU A 1 108 ? -18.944 -10.388 -5.187 1.00 37.59 108 GLU A N 1
ATOM 865 C CA . GLU A 1 108 ? -18.092 -11.384 -4.542 1.00 37.59 108 GLU A CA 1
ATOM 866 C C . GLU A 1 108 ? -16.594 -11.157 -4.800 1.00 37.59 108 GLU A C 1
ATOM 868 O O . GLU A 1 108 ? -15.797 -11.452 -3.923 1.00 37.59 108 GLU A O 1
ATOM 873 N N . VAL A 1 109 ? -16.161 -10.576 -5.921 1.00 42.56 109 VAL A N 1
ATOM 874 C CA . VAL A 1 109 ? -14.747 -10.199 -6.122 1.00 42.56 109 VAL A CA 1
ATOM 875 C C . VAL A 1 109 ? -14.332 -9.068 -5.175 1.00 42.56 109 VAL A C 1
ATOM 877 O O . VAL A 1 109 ? -13.205 -9.074 -4.680 1.00 42.56 109 VAL A O 1
ATOM 880 N N . ALA A 1 110 ? -15.223 -8.133 -4.845 1.00 40.72 110 ALA A N 1
ATOM 881 C CA . ALA A 1 110 ? -14.976 -7.153 -3.788 1.00 40.72 110 ALA A CA 1
ATOM 882 C C . ALA A 1 110 ? -15.015 -7.791 -2.379 1.00 40.72 110 ALA A C 1
ATOM 884 O O . ALA A 1 110 ? -14.235 -7.393 -1.514 1.00 40.72 110 ALA A O 1
ATOM 885 N N . TRP A 1 111 ? -15.853 -8.816 -2.163 1.00 43.12 111 TRP A N 1
ATOM 886 C CA . TRP A 1 111 ? -16.131 -9.420 -0.846 1.00 43.12 111 TRP A CA 1
ATOM 887 C C . TRP A 1 111 ? -15.272 -10.638 -0.461 1.00 43.12 111 TRP A C 1
ATOM 889 O O . TRP A 1 111 ? -15.088 -10.908 0.726 1.00 43.12 111 TRP A O 1
ATOM 899 N N . THR A 1 112 ? -14.750 -11.382 -1.434 1.00 39.88 112 THR A N 1
ATOM 900 C CA . THR A 1 112 ? -14.037 -12.663 -1.250 1.00 39.88 112 THR A CA 1
ATOM 901 C C . THR A 1 112 ? -12.560 -12.580 -1.611 1.00 39.88 112 THR A C 1
ATOM 903 O O . THR A 1 112 ? -11.803 -13.520 -1.365 1.00 39.88 112 THR A O 1
ATOM 906 N N . SER A 1 113 ? -12.111 -11.459 -2.186 1.00 44.62 113 SER A N 1
ATOM 907 C CA . SER A 1 113 ? -10.741 -11.352 -2.666 1.00 44.62 113 SER A CA 1
ATOM 908 C C . SER A 1 113 ? -9.745 -11.215 -1.513 1.00 44.62 113 SER A C 1
ATOM 910 O O . SER A 1 113 ? -9.430 -10.119 -1.052 1.00 44.62 113 SER A O 1
ATOM 912 N N . GLN A 1 114 ? -9.185 -12.380 -1.184 1.00 58.38 114 GLN A N 1
ATOM 913 C CA . GLN A 1 114 ? -8.083 -12.690 -0.275 1.00 58.38 114 GLN A CA 1
ATOM 914 C C . GLN A 1 114 ? -8.498 -12.971 1.167 1.00 58.38 114 GLN A C 1
ATOM 916 O O . GLN A 1 114 ? -9.267 -12.242 1.789 1.00 58.38 114 GLN A O 1
ATOM 921 N N . ASN A 1 115 ? -7.980 -14.098 1.661 1.00 67.00 115 ASN A N 1
ATOM 922 C CA . ASN A 1 115 ? -8.378 -14.748 2.897 1.00 67.00 115 ASN A CA 1
ATOM 923 C C . ASN A 1 115 ? -8.375 -13.750 4.078 1.00 67.00 115 ASN A C 1
ATOM 925 O O . ASN A 1 115 ? -7.309 -13.226 4.412 1.00 67.00 115 ASN A O 1
ATOM 929 N N . PRO A 1 116 ? -9.531 -13.489 4.722 1.00 74.44 116 PRO A N 1
ATOM 930 C CA . PRO A 1 116 ? -9.638 -12.615 5.893 1.00 74.44 116 PRO A CA 1
ATOM 931 C C . PRO A 1 116 ? -8.635 -12.965 6.996 1.00 74.44 116 PRO A C 1
ATOM 933 O O . PRO A 1 116 ? -8.167 -12.071 7.697 1.00 74.44 116 PRO A O 1
ATOM 936 N N . SER A 1 117 ? -8.240 -14.242 7.090 1.00 80.88 117 SER A N 1
ATOM 937 C CA . SER A 1 117 ? -7.222 -14.707 8.033 1.00 80.88 117 SER A CA 1
ATOM 938 C C . SER A 1 117 ? -5.872 -13.999 7.865 1.00 80.88 117 SER A C 1
ATOM 940 O O . SER A 1 117 ? -5.159 -13.818 8.845 1.00 80.88 117 SER A O 1
ATOM 942 N N . LEU A 1 118 ? -5.522 -13.555 6.652 1.00 85.94 118 LEU A N 1
ATOM 943 C CA . LEU A 1 118 ? -4.262 -12.859 6.378 1.00 85.94 118 LEU A CA 1
ATOM 944 C C . LEU A 1 118 ? -4.264 -11.444 6.960 1.00 85.94 118 LEU A C 1
ATOM 946 O O . LEU A 1 118 ? -3.228 -10.983 7.434 1.00 85.94 118 LEU A O 1
ATOM 950 N N . TYR A 1 119 ? -5.415 -10.766 6.951 1.00 87.56 119 TYR A N 1
ATOM 951 C CA . TYR A 1 119 ? -5.588 -9.475 7.623 1.00 87.56 119 TYR A CA 1
ATOM 952 C C . TYR A 1 119 ? -5.587 -9.648 9.138 1.00 87.56 119 TYR A C 1
ATOM 954 O O . TYR A 1 119 ? -4.912 -8.908 9.848 1.00 87.56 119 TYR A O 1
ATOM 962 N N . ASP A 1 120 ? -6.301 -10.667 9.604 1.00 84.25 120 ASP A N 1
ATOM 963 C CA . ASP A 1 120 ? -6.390 -11.054 11.004 1.00 84.25 120 ASP A CA 1
ATOM 964 C C . ASP A 1 120 ? -5.008 -11.392 11.607 1.00 84.25 120 ASP A C 1
ATOM 966 O O . ASP A 1 120 ? -4.709 -11.035 12.747 1.00 84.25 120 ASP A O 1
ATOM 970 N N . ASP A 1 121 ? -4.128 -12.023 10.829 1.00 88.50 121 ASP A N 1
ATOM 971 C CA . ASP A 1 121 ? -2.769 -12.399 11.235 1.00 88.50 121 ASP A CA 1
ATOM 972 C C . ASP A 1 121 ? -1.700 -11.324 10.933 1.00 88.50 121 ASP A C 1
ATOM 974 O O . ASP A 1 121 ? -0.515 -11.514 11.221 1.00 88.50 121 ASP A O 1
ATOM 978 N N . SER A 1 122 ? -2.096 -10.168 10.387 1.00 92.12 122 SER A N 1
ATOM 979 C CA . SER A 1 122 ? -1.187 -9.064 10.047 1.00 92.12 122 SER A CA 1
ATOM 980 C C . SER A 1 122 ? -1.418 -7.832 10.911 1.00 92.12 122 SER A C 1
ATOM 982 O O . SER A 1 122 ? -2.549 -7.435 11.185 1.00 92.12 122 SER A O 1
ATOM 984 N N . ASN A 1 123 ? -0.343 -7.162 11.332 1.00 94.56 123 ASN A N 1
ATOM 985 C CA . ASN A 1 123 ? -0.462 -5.948 12.147 1.00 94.56 123 ASN A CA 1
ATOM 986 C C . ASN A 1 123 ? -1.075 -4.766 11.375 1.00 94.56 123 ASN A C 1
ATOM 988 O O . ASN A 1 123 ? -1.810 -3.976 11.958 1.00 94.56 123 ASN A O 1
ATOM 992 N N . MET A 1 124 ? -0.837 -4.682 10.069 1.00 95.00 124 MET A N 1
ATOM 993 C CA . MET A 1 124 ? -1.357 -3.625 9.199 1.00 95.00 124 MET A CA 1
ATOM 994 C C . MET A 1 124 ? -1.427 -4.081 7.737 1.00 95.00 124 MET A C 1
ATOM 996 O O . MET A 1 124 ? -1.014 -5.189 7.396 1.00 95.00 124 MET A O 1
ATOM 1000 N N . SER A 1 125 ? -1.903 -3.210 6.855 1.00 95.06 125 SER A N 1
ATOM 1001 C CA . SER A 1 125 ? -1.892 -3.403 5.407 1.00 95.06 125 SER A CA 1
ATOM 1002 C C . SER A 1 125 ? -1.031 -2.350 4.709 1.00 95.06 125 SER A C 1
ATOM 1004 O O . SER A 1 125 ? -1.160 -1.160 4.977 1.00 95.06 125 SER A O 1
ATOM 1006 N N . LEU A 1 126 ? -0.184 -2.772 3.771 1.00 95.94 126 LEU A N 1
ATOM 1007 C CA . LEU A 1 126 ? 0.506 -1.871 2.845 1.00 95.94 126 LEU A CA 1
ATOM 1008 C C . LEU A 1 126 ? -0.226 -1.905 1.502 1.00 95.94 126 LEU A C 1
ATOM 1010 O O . LEU A 1 126 ? -0.145 -2.888 0.758 1.00 95.94 126 LEU A O 1
ATOM 1014 N N . VAL A 1 127 ? -0.942 -0.828 1.198 1.00 93.12 127 VAL A N 1
ATOM 1015 C CA 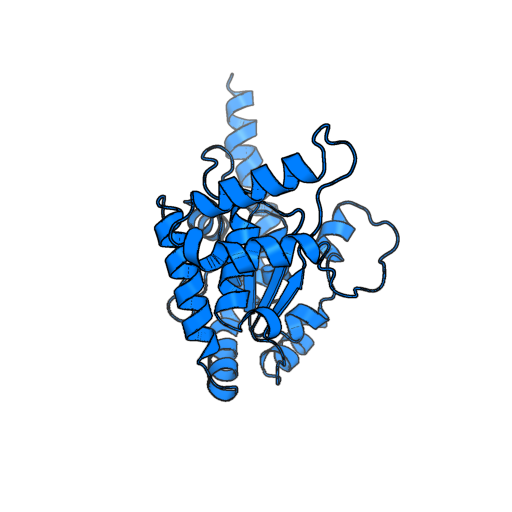. VAL A 1 127 ? -1.749 -0.699 -0.016 1.00 93.12 127 VAL A CA 1
ATOM 1016 C C . VAL A 1 127 ? -0.958 0.087 -1.052 1.00 93.12 127 VAL A C 1
ATOM 1018 O O . VAL A 1 127 ? -0.708 1.271 -0.861 1.00 93.12 127 VAL A O 1
ATOM 1021 N N . ILE A 1 128 ? -0.582 -0.559 -2.156 1.00 91.56 128 ILE A N 1
ATOM 1022 C CA . ILE A 1 128 ? 0.104 0.096 -3.277 1.00 91.56 128 ILE A CA 1
ATOM 1023 C C . ILE A 1 128 ? -0.862 0.205 -4.452 1.00 91.56 128 ILE A C 1
ATOM 1025 O O . ILE A 1 128 ? -1.215 -0.797 -5.096 1.00 91.56 128 ILE A O 1
ATOM 1029 N N . ASP A 1 129 ? -1.287 1.426 -4.757 1.00 85.12 129 ASP A N 1
ATOM 1030 C CA . ASP A 1 129 ? -2.247 1.643 -5.825 1.00 85.12 129 ASP A CA 1
ATOM 1031 C C . ASP A 1 129 ? -1.626 1.451 -7.220 1.00 85.12 129 ASP A C 1
ATOM 1033 O O . ASP A 1 129 ? -0.456 1.100 -7.408 1.00 85.12 129 ASP A O 1
ATOM 1037 N N . THR A 1 130 ? -2.466 1.533 -8.241 1.00 75.88 130 THR A N 1
ATOM 1038 C CA . THR A 1 130 ? -2.135 1.194 -9.626 1.00 75.88 130 THR A CA 1
ATOM 1039 C C . THR A 1 130 ? -1.420 2.337 -10.335 1.00 75.88 130 THR A C 1
ATOM 1041 O O . THR A 1 130 ? -0.603 2.062 -11.215 1.00 75.88 130 THR A O 1
ATOM 1044 N N . SER A 1 131 ? -1.677 3.573 -9.906 1.00 73.56 131 SER A N 1
ATOM 1045 C CA . SER A 1 131 ? -0.979 4.781 -10.334 1.00 73.56 131 SER A CA 1
ATOM 1046 C C . SER A 1 131 ? -0.524 5.589 -9.116 1.00 73.56 131 SER A C 1
ATOM 1048 O O . SER A 1 131 ? -1.173 5.524 -8.069 1.00 73.56 131 SER A O 1
ATOM 1050 N N . LEU A 1 132 ? 0.601 6.296 -9.261 1.00 70.25 132 LEU A N 1
ATOM 1051 C CA . LEU A 1 132 ? 1.133 7.243 -8.270 1.00 70.25 132 LEU A CA 1
ATOM 1052 C C . LEU A 1 132 ? 1.134 8.699 -8.764 1.00 70.25 132 LEU A C 1
ATOM 1054 O O . LEU A 1 132 ? 1.307 9.608 -7.955 1.00 70.25 132 LEU A O 1
ATOM 1058 N N . ASN A 1 133 ? 0.901 8.923 -10.061 1.00 64.88 133 ASN A N 1
ATOM 1059 C CA . ASN A 1 133 ? 0.865 10.253 -10.660 1.00 64.88 133 ASN A CA 1
ATOM 1060 C C . ASN A 1 133 ? -0.021 10.291 -11.900 1.00 64.88 133 ASN A C 1
ATOM 1062 O O . ASN A 1 133 ? 0.418 10.557 -13.016 1.00 64.88 133 ASN A O 1
ATOM 1066 N N . ASP A 1 134 ? -1.284 9.944 -11.690 1.00 67.06 134 ASP A N 1
ATOM 1067 C CA . ASP A 1 134 ? -2.318 10.205 -12.678 1.00 67.06 134 ASP A CA 1
ATOM 1068 C C . ASP A 1 134 ? -3.304 11.228 -12.092 1.00 67.06 134 ASP A C 1
ATOM 1070 O O . ASP A 1 134 ? -4.104 10.857 -11.225 1.00 67.06 134 ASP A O 1
ATOM 1074 N N . PRO A 1 135 ? -3.208 12.512 -12.492 1.00 59.72 135 PRO A N 1
ATOM 1075 C CA . PRO A 1 135 ? -4.050 13.578 -11.954 1.00 59.72 135 PRO A CA 1
ATOM 1076 C C . PRO A 1 135 ? -5.536 13.378 -12.282 1.00 59.72 135 PRO A C 1
ATOM 1078 O O . PRO A 1 135 ? -6.385 13.909 -11.567 1.00 59.72 135 PRO A O 1
ATOM 1081 N N . ASP A 1 136 ? -5.852 12.572 -13.300 1.00 58.81 136 ASP A N 1
ATOM 1082 C CA . ASP A 1 136 ? -7.222 12.263 -13.705 1.00 58.81 136 ASP A CA 1
ATOM 1083 C C . ASP A 1 136 ? -7.802 11.066 -12.918 1.00 58.81 136 ASP A C 1
ATOM 1085 O O . ASP A 1 136 ? -9.006 10.804 -12.962 1.00 58.81 136 ASP A O 1
ATOM 1089 N N . LEU A 1 137 ? -6.972 10.344 -12.149 1.00 61.03 137 LEU A N 1
ATOM 1090 C CA . LEU A 1 137 ? -7.359 9.164 -11.366 1.00 61.03 137 LEU A CA 1
ATOM 1091 C C . LEU A 1 137 ? -7.312 9.434 -9.852 1.00 61.03 137 LEU A C 1
ATOM 1093 O O . LEU A 1 137 ? -6.516 8.855 -9.111 1.00 61.03 137 LEU A O 1
ATOM 1097 N N . LEU A 1 138 ? -8.215 10.284 -9.367 1.00 65.62 138 LEU A N 1
ATOM 1098 C CA . LEU A 1 138 ? -8.444 10.536 -7.938 1.00 65.62 138 LEU A CA 1
ATOM 1099 C C . LEU A 1 138 ? -9.701 9.802 -7.446 1.00 65.62 138 LEU A C 1
ATOM 1101 O O . LEU A 1 138 ? -10.765 10.396 -7.283 1.00 65.62 138 LEU A O 1
ATOM 1105 N N . PHE A 1 139 ? -9.597 8.493 -7.205 1.00 69.06 139 PHE A N 1
ATOM 1106 C CA . PHE A 1 139 ? -10.712 7.691 -6.689 1.00 69.06 139 PHE A CA 1
ATOM 1107 C C . PHE A 1 139 ? -10.267 6.625 -5.686 1.00 69.06 139 PHE A C 1
ATOM 1109 O O . PHE A 1 139 ? -9.121 6.183 -5.668 1.00 69.06 139 PHE A O 1
ATOM 1116 N N . ILE A 1 140 ? -11.206 6.208 -4.835 1.00 74.31 140 ILE A N 1
ATOM 1117 C CA . ILE A 1 140 ? -11.019 5.110 -3.886 1.00 74.31 140 ILE A CA 1
ATOM 1118 C C . ILE A 1 140 ? -11.085 3.792 -4.662 1.00 74.31 140 ILE A C 1
ATOM 1120 O O . ILE A 1 140 ? -12.126 3.453 -5.225 1.00 74.31 140 ILE A O 1
ATOM 1124 N N . THR A 1 141 ? -9.985 3.041 -4.685 1.00 75.12 141 THR A N 1
ATOM 1125 C CA . THR A 1 141 ? -9.937 1.720 -5.323 1.00 75.12 141 THR A CA 1
ATOM 1126 C C . THR A 1 141 ? -10.386 0.615 -4.371 1.00 75.12 141 THR A C 1
ATOM 1128 O O . THR A 1 141 ? -10.336 0.743 -3.147 1.00 75.12 141 THR A O 1
ATOM 1131 N N . GLU A 1 142 ? -10.754 -0.540 -4.921 1.00 76.44 142 GLU A N 1
ATOM 1132 C CA . GLU A 1 142 ? -11.070 -1.740 -4.144 1.00 76.44 142 GLU A CA 1
ATOM 1133 C C . GLU A 1 142 ? -9.931 -2.132 -3.188 1.00 76.44 142 GLU A C 1
ATOM 1135 O O . GLU A 1 142 ? -10.168 -2.707 -2.129 1.00 76.44 142 GLU A O 1
ATOM 1140 N N . LYS A 1 143 ? -8.684 -1.776 -3.524 1.00 82.50 143 LYS A N 1
ATOM 1141 C CA . LYS A 1 143 ? -7.486 -2.150 -2.762 1.00 82.50 143 LYS A CA 1
ATOM 1142 C C . LYS A 1 143 ? -7.449 -1.517 -1.380 1.00 82.50 143 LYS A C 1
ATOM 1144 O O . LYS A 1 143 ? -7.043 -2.192 -0.440 1.00 82.50 143 LYS A O 1
ATOM 1149 N N . VAL A 1 144 ? -7.876 -0.259 -1.253 1.00 88.25 144 VAL A N 1
ATOM 1150 C CA . VAL A 1 144 ? -7.939 0.423 0.049 1.00 88.25 144 VAL A CA 1
ATOM 1151 C C . VAL A 1 144 ? -9.221 0.086 0.812 1.00 88.25 144 VAL A C 1
ATOM 1153 O O . VAL A 1 144 ? -9.222 0.071 2.039 1.00 88.25 144 VAL A O 1
ATOM 1156 N N . LEU A 1 145 ? -10.295 -0.291 0.114 1.00 87.50 145 LEU A N 1
ATOM 1157 C CA . LEU A 1 145 ? -11.529 -0.748 0.760 1.00 87.50 145 LEU A CA 1
ATOM 1158 C C . LEU A 1 145 ? -11.343 -2.089 1.482 1.00 87.50 145 LEU A C 1
ATOM 1160 O O . LEU A 1 145 ? -11.926 -2.306 2.541 1.00 87.50 145 LEU A O 1
ATOM 1164 N N . LYS A 1 146 ? -10.493 -2.986 0.972 1.00 86.38 146 LYS A N 1
ATOM 1165 C CA . LYS A 1 146 ? -10.215 -4.279 1.620 1.00 86.38 146 LYS A CA 1
ATOM 1166 C C . LYS A 1 146 ? -9.726 -4.186 3.071 1.00 86.38 146 LYS A C 1
ATOM 1168 O O . LYS A 1 146 ? -10.337 -4.840 3.920 1.00 86.38 146 LYS A O 1
ATOM 1173 N N . PRO A 1 147 ? -8.656 -3.437 3.403 1.00 90.81 147 PRO A N 1
ATOM 1174 C CA . PRO A 1 147 ? -8.237 -3.297 4.793 1.00 90.81 147 PRO A CA 1
ATOM 1175 C C . PRO A 1 147 ? -9.302 -2.607 5.648 1.00 90.81 147 PRO A C 1
ATOM 1177 O O . PRO A 1 147 ? -9.525 -3.047 6.773 1.00 90.81 147 PRO A O 1
ATOM 1180 N N . ILE A 1 148 ? -10.031 -1.626 5.100 1.00 91.38 148 ILE A N 1
ATOM 1181 C CA . ILE A 1 148 ? -11.164 -0.975 5.780 1.00 91.38 148 ILE A CA 1
ATOM 1182 C C . ILE A 1 148 ? -12.210 -2.013 6.213 1.00 91.38 148 ILE A C 1
ATOM 1184 O O . ILE A 1 148 ? -12.561 -2.091 7.388 1.00 91.38 148 ILE A O 1
ATOM 1188 N N . MET A 1 149 ? -12.657 -2.869 5.293 1.00 86.62 149 MET A N 1
ATOM 1189 C CA . MET A 1 149 ? -13.653 -3.913 5.571 1.00 86.62 149 MET A CA 1
ATOM 1190 C C . MET A 1 149 ? -13.175 -4.964 6.581 1.00 86.62 149 MET A C 1
ATOM 1192 O O . MET A 1 149 ? -13.988 -5.569 7.285 1.00 86.62 149 MET A O 1
ATOM 1196 N N . ASN A 1 150 ? -11.865 -5.208 6.637 1.00 86.81 150 ASN A N 1
ATOM 1197 C CA . ASN A 1 150 ? -11.255 -6.197 7.521 1.00 86.81 150 ASN A CA 1
ATOM 1198 C C . ASN A 1 150 ? -10.702 -5.586 8.815 1.00 86.81 150 ASN A C 1
ATOM 1200 O O . ASN A 1 150 ? -9.975 -6.266 9.530 1.00 86.81 150 ASN A O 1
ATOM 1204 N N . HIS A 1 151 ? -11.073 -4.345 9.155 1.00 89.69 151 HIS A N 1
ATOM 1205 C CA . HIS A 1 151 ? -10.628 -3.666 10.380 1.00 89.69 151 HIS A CA 1
ATOM 1206 C C . HIS A 1 151 ? -9.093 -3.618 10.506 1.00 89.69 151 HIS A C 1
ATOM 1208 O O . HIS A 1 151 ? -8.544 -3.683 11.606 1.00 89.69 151 HIS A O 1
ATOM 1214 N N . SER A 1 152 ? -8.396 -3.552 9.372 1.00 91.44 152 SER A N 1
ATOM 1215 C CA . SER A 1 152 ? -6.940 -3.535 9.311 1.00 91.44 152 SER A CA 1
ATOM 1216 C C . SER A 1 152 ? -6.464 -2.093 9.138 1.00 91.44 152 SER A C 1
ATOM 1218 O O . SER A 1 152 ? -6.883 -1.437 8.177 1.00 91.44 152 SER A O 1
ATOM 1220 N N . PRO A 1 153 ? -5.588 -1.581 10.020 1.00 95.31 153 PRO A N 1
ATOM 1221 C CA . PRO A 1 153 ? -4.952 -0.296 9.782 1.00 95.31 153 PRO A CA 1
ATOM 1222 C C . PRO A 1 153 ? -4.075 -0.386 8.533 1.00 95.31 153 PRO A C 1
ATOM 1224 O O . PRO A 1 153 ? -3.546 -1.455 8.221 1.00 95.31 153 PRO A O 1
ATOM 1227 N N . PHE A 1 154 ? -3.914 0.713 7.799 1.00 95.06 154 PHE A N 1
ATOM 1228 C CA . PHE A 1 154 ? -3.198 0.682 6.527 1.00 95.06 154 PHE A CA 1
ATOM 1229 C C . PHE A 1 154 ? -2.305 1.896 6.293 1.00 95.06 154 PHE A C 1
ATOM 1231 O O . PHE A 1 154 ? -2.579 2.987 6.785 1.00 95.06 154 PHE A O 1
ATOM 1238 N N . ILE A 1 155 ? -1.264 1.679 5.488 1.00 95.50 155 ILE A N 1
ATOM 1239 C CA . ILE A 1 155 ? -0.489 2.721 4.814 1.00 95.50 155 ILE A CA 1
ATOM 1240 C C . ILE A 1 155 ? -0.842 2.656 3.330 1.00 95.50 155 ILE A C 1
ATOM 1242 O O . ILE A 1 155 ? -0.705 1.606 2.697 1.00 95.50 155 ILE A O 1
ATOM 1246 N N . LEU A 1 156 ? -1.295 3.776 2.775 1.00 92.62 156 LEU A N 1
ATOM 1247 C CA . LEU A 1 156 ? -1.630 3.925 1.364 1.00 92.62 156 LEU A CA 1
ATOM 1248 C C . LEU A 1 156 ? -0.488 4.605 0.602 1.00 92.62 156 LEU A C 1
ATOM 1250 O O . LEU A 1 156 ? -0.182 5.768 0.842 1.00 92.62 156 LEU A O 1
ATOM 1254 N N . LEU A 1 157 ? 0.093 3.899 -0.361 1.00 91.44 157 LEU A N 1
ATOM 1255 C CA . LEU A 1 157 ? 0.933 4.468 -1.407 1.00 91.44 157 LEU A CA 1
ATOM 1256 C C . LEU A 1 157 ? 0.087 4.590 -2.682 1.00 91.44 157 LEU A C 1
ATOM 1258 O O . LEU A 1 157 ? -0.060 3.624 -3.433 1.00 91.44 157 LEU A O 1
ATOM 1262 N N . GLY A 1 158 ? -0.503 5.764 -2.893 1.00 85.88 158 GLY A N 1
ATOM 1263 C CA . GLY A 1 158 ? -1.355 6.076 -4.044 1.00 85.88 158 GLY A CA 1
ATOM 1264 C C . GLY A 1 158 ? -1.039 7.447 -4.641 1.00 85.88 158 GLY A C 1
ATOM 1265 O O . GLY A 1 158 ? -0.075 8.093 -4.234 1.00 85.88 158 GLY A O 1
ATOM 1266 N N . ASN A 1 159 ? -1.873 7.890 -5.585 1.00 83.38 159 ASN A N 1
ATOM 1267 C CA . ASN A 1 159 ? -1.793 9.223 -6.187 1.00 83.38 159 ASN A CA 1
ATOM 1268 C C . ASN A 1 159 ? -1.824 10.332 -5.122 1.00 83.38 159 ASN A C 1
ATOM 1270 O O . ASN A 1 159 ? -2.528 10.216 -4.107 1.00 83.38 159 ASN A O 1
ATOM 1274 N N . GLY A 1 160 ? -1.125 11.440 -5.381 1.00 82.25 160 GLY A N 1
ATOM 1275 C CA . GLY A 1 160 ? -1.240 12.654 -4.572 1.00 82.25 160 GLY A CA 1
ATOM 1276 C C . GLY A 1 160 ? -2.709 13.067 -4.431 1.00 82.25 160 GLY A C 1
ATOM 1277 O O . GLY A 1 160 ? -3.418 13.150 -5.422 1.00 82.25 160 GLY A O 1
ATOM 1278 N N . GLY A 1 161 ? -3.188 13.255 -3.197 1.00 81.50 161 GLY A N 1
ATOM 1279 C CA . GLY A 1 161 ? -4.597 13.557 -2.903 1.00 81.50 161 GLY A CA 1
ATOM 1280 C C . GLY A 1 161 ? -5.476 12.351 -2.541 1.00 81.50 161 GLY A C 1
ATOM 1281 O O . GLY A 1 161 ? -6.556 12.556 -1.990 1.00 81.50 161 GLY A O 1
ATOM 1282 N N . SER A 1 162 ? -5.015 11.105 -2.720 1.00 85.31 162 SER A N 1
ATOM 1283 C CA . SER A 1 162 ? -5.802 9.900 -2.373 1.00 85.31 162 SER A CA 1
ATOM 1284 C C . SER A 1 162 ? -6.253 9.884 -0.905 1.00 85.31 162 SER A C 1
ATOM 1286 O O . SER A 1 162 ? -7.400 9.568 -0.592 1.00 85.31 162 SER A O 1
ATOM 1288 N N . THR A 1 163 ? -5.374 10.302 0.008 1.00 86.31 163 THR A N 1
ATOM 1289 C CA . THR A 1 163 ? -5.682 10.434 1.440 1.00 86.31 163 THR A CA 1
ATOM 1290 C C . THR A 1 163 ? -6.754 11.497 1.705 1.00 86.31 163 THR A C 1
ATOM 1292 O O . THR A 1 163 ? -7.624 11.306 2.554 1.00 86.31 163 THR A O 1
ATOM 1295 N N . SER A 1 164 ? -6.738 12.604 0.958 1.00 87.38 164 SER A N 1
ATOM 1296 C CA . SER A 1 164 ? -7.758 13.654 1.052 1.00 87.38 164 SER A CA 1
ATOM 1297 C C . SER A 1 164 ? -9.116 13.155 0.564 1.00 87.38 164 SER A C 1
ATOM 1299 O O . SER A 1 164 ? -10.130 13.442 1.194 1.00 87.38 164 SER A O 1
ATOM 1301 N N . VAL A 1 165 ? -9.135 12.355 -0.508 1.00 87.81 165 VAL A N 1
ATOM 1302 C CA . VAL A 1 165 ? -10.356 11.720 -1.024 1.00 87.81 165 VAL A CA 1
ATOM 1303 C C . VAL A 1 165 ? -10.950 10.755 0.007 1.00 87.81 165 VAL A C 1
ATOM 1305 O O . VAL A 1 165 ? -12.153 10.801 0.256 1.00 87.81 165 VAL A O 1
ATOM 1308 N N . LEU A 1 166 ? -10.132 9.932 0.675 1.00 89.81 166 LEU A N 1
ATOM 1309 C CA . LEU A 1 166 ? -10.607 9.060 1.761 1.00 89.81 166 LEU A CA 1
ATOM 1310 C C . LEU A 1 166 ? -11.312 9.857 2.867 1.00 89.81 166 LEU A C 1
ATOM 1312 O O . LEU A 1 166 ? -12.434 9.521 3.252 1.00 89.81 166 LEU A O 1
ATOM 1316 N N . ARG A 1 167 ? -10.686 10.949 3.319 1.00 90.81 167 ARG A N 1
ATOM 1317 C CA . ARG A 1 167 ? -11.254 11.835 4.345 1.00 90.81 167 ARG A CA 1
ATOM 1318 C C . ARG A 1 167 ? -12.530 12.524 3.874 1.00 90.81 167 ARG A C 1
ATOM 1320 O O . ARG A 1 167 ? -13.489 12.594 4.636 1.00 90.81 167 ARG A O 1
ATOM 1327 N N . TYR A 1 168 ? -12.575 12.976 2.620 1.00 89.12 168 TYR A N 1
ATOM 1328 C CA . TYR A 1 168 ? -13.773 13.568 2.017 1.00 89.12 168 TYR A CA 1
ATOM 1329 C C . TYR A 1 168 ? -14.971 12.611 2.076 1.00 89.12 168 TYR A C 1
ATOM 1331 O O . TYR A 1 168 ? -16.079 13.012 2.436 1.00 89.12 168 TYR A O 1
ATOM 1339 N N . TYR A 1 169 ? -14.739 11.324 1.807 1.00 90.06 169 TYR A N 1
ATOM 1340 C CA . TYR A 1 169 ? -15.782 10.308 1.899 1.00 90.06 169 TYR A CA 1
ATOM 1341 C C . TYR A 1 169 ? -16.128 9.888 3.331 1.00 90.06 169 TYR A C 1
ATOM 1343 O O . TYR A 1 169 ? -17.107 9.164 3.496 1.00 90.06 169 TYR A O 1
ATOM 1351 N N . GLY A 1 170 ? -15.412 10.368 4.353 1.00 92.12 170 GLY A N 1
ATOM 1352 C CA . GLY A 1 170 ? -15.692 10.119 5.772 1.00 92.12 170 GLY A CA 1
ATOM 1353 C C . GLY A 1 170 ? -14.843 9.024 6.422 1.00 92.12 170 GLY A C 1
ATOM 1354 O O . GLY A 1 170 ? -15.116 8.654 7.564 1.00 92.12 170 GLY A O 1
ATOM 1355 N N . PHE A 1 171 ? -13.827 8.512 5.721 1.00 94.94 171 PHE A N 1
ATOM 1356 C CA . PHE A 1 171 ? -12.867 7.575 6.300 1.00 94.94 171 PHE A CA 1
ATOM 1357 C C . PHE A 1 171 ? -11.788 8.304 7.100 1.00 94.94 171 PHE A C 1
ATOM 1359 O O . PHE A 1 171 ? -11.290 9.363 6.716 1.00 94.94 171 PHE A O 1
ATOM 1366 N N . GLU A 1 172 ? -11.387 7.686 8.197 1.00 94.75 172 GLU A N 1
ATOM 1367 C CA . GLU A 1 172 ? -10.290 8.110 9.046 1.00 94.75 172 GLU A CA 1
ATOM 1368 C C . GLU A 1 172 ? -8.974 7.471 8.612 1.00 94.75 172 GLU A C 1
ATOM 1370 O O . GLU A 1 172 ? -8.914 6.335 8.136 1.00 94.75 172 GLU A O 1
ATOM 1375 N N . THR A 1 173 ? -7.899 8.219 8.815 1.00 91.62 173 THR A N 1
ATOM 1376 C CA . THR A 1 173 ? -6.522 7.761 8.637 1.00 91.62 173 THR A CA 1
ATOM 1377 C C . THR A 1 173 ? -5.873 7.554 10.011 1.00 91.62 173 THR A C 1
ATOM 1379 O O . THR A 1 173 ? -6.487 7.817 11.050 1.00 91.62 173 THR A O 1
ATOM 1382 N N . PHE A 1 174 ? -4.652 7.022 10.045 1.00 95.62 174 PHE A N 1
ATOM 1383 C CA . PHE A 1 174 ? -4.064 6.456 11.265 1.00 95.62 174 PHE A CA 1
ATOM 1384 C C . PHE A 1 174 ? -2.981 7.327 11.924 1.00 95.62 174 PHE A C 1
ATOM 1386 O O . PHE A 1 174 ? -2.310 6.870 12.847 1.00 95.62 174 PHE A O 1
ATOM 1393 N N . GLU A 1 175 ? -2.828 8.584 11.503 1.00 94.25 175 GLU A N 1
ATOM 1394 C CA . GLU A 1 175 ? -1.920 9.545 12.135 1.00 94.25 175 GLU A CA 1
ATOM 1395 C C . GLU A 1 175 ? -2.408 9.960 13.538 1.00 94.25 175 GLU A C 1
ATOM 1397 O O . GLU A 1 175 ? -3.621 10.056 13.752 1.00 94.25 175 GLU A O 1
ATOM 1402 N N . PRO A 1 176 ? -1.500 10.294 14.476 1.00 93.94 176 PRO A N 1
ATOM 1403 C CA . PRO A 1 176 ? -0.034 10.286 14.345 1.00 93.94 176 PRO A CA 1
ATOM 1404 C C . PRO A 1 176 ? 0.636 8.910 14.519 1.00 93.94 176 PRO A C 1
ATOM 1406 O O . PRO A 1 176 ? 1.848 8.798 14.350 1.00 93.94 176 PRO A O 1
ATOM 1409 N N . GLU A 1 177 ? -0.104 7.870 14.887 1.00 96.25 177 GLU A N 1
ATOM 1410 C CA . GLU A 1 177 ? 0.445 6.574 15.292 1.00 96.25 177 GLU A CA 1
ATOM 1411 C C . GLU A 1 177 ? 1.062 5.787 14.131 1.00 96.25 177 GLU A C 1
ATOM 1413 O O . GLU A 1 177 ? 2.093 5.131 14.316 1.00 96.25 177 GLU A O 1
ATOM 1418 N N . ILE A 1 178 ? 0.450 5.873 12.948 1.00 95.56 178 ILE A N 1
ATOM 1419 C CA . ILE A 1 178 ? 1.028 5.459 11.669 1.00 95.56 178 ILE A CA 1
ATOM 1420 C C . ILE A 1 178 ? 1.150 6.704 10.803 1.00 95.56 178 ILE A C 1
ATOM 1422 O O . ILE A 1 178 ? 0.153 7.367 10.514 1.00 95.56 178 ILE A O 1
ATOM 1426 N N . ASN A 1 179 ? 2.369 7.018 10.376 1.00 93.56 179 ASN A N 1
ATOM 1427 C CA . ASN A 1 179 ? 2.583 8.092 9.423 1.00 93.56 179 ASN A CA 1
ATOM 1428 C C . ASN A 1 179 ? 1.972 7.685 8.076 1.00 93.56 179 ASN A C 1
ATOM 1430 O O . ASN A 1 179 ? 2.298 6.626 7.543 1.00 93.56 179 ASN A O 1
ATOM 1434 N N . GLN A 1 180 ? 1.098 8.524 7.525 1.00 91.06 180 GLN A N 1
ATOM 1435 C CA . GLN A 1 180 ? 0.479 8.320 6.218 1.00 91.06 180 GLN A CA 1
ATOM 1436 C C . GLN A 1 180 ? 1.020 9.379 5.253 1.00 91.06 180 GLN A C 1
ATOM 1438 O O . GLN A 1 180 ? 0.470 10.484 5.164 1.00 91.06 180 GLN A O 1
ATOM 1443 N N . PRO A 1 181 ? 2.093 9.064 4.507 1.00 85.56 181 PRO A N 1
ATOM 1444 C CA . PRO A 1 181 ? 2.685 10.007 3.579 1.00 85.56 181 PRO A CA 1
ATOM 1445 C C . PRO A 1 181 ? 1.666 10.438 2.529 1.00 85.56 181 PRO A C 1
ATOM 1447 O O . PRO A 1 181 ? 0.856 9.640 2.048 1.00 85.56 181 PRO A O 1
ATOM 1450 N N . ASN A 1 182 ? 1.694 11.723 2.202 1.00 80.81 182 ASN A N 1
ATOM 1451 C CA . ASN A 1 182 ? 0.878 12.339 1.170 1.00 80.81 182 ASN A CA 1
ATOM 1452 C C . ASN A 1 182 ? 1.674 13.479 0.518 1.00 80.81 182 ASN A C 1
ATOM 1454 O O . ASN A 1 182 ? 2.637 13.983 1.095 1.00 80.81 182 ASN A O 1
ATOM 1458 N N . GLY A 1 183 ? 1.297 13.851 -0.702 1.00 80.06 183 GLY A N 1
ATOM 1459 C CA . GLY A 1 183 ? 1.939 14.925 -1.457 1.00 80.06 183 GLY A CA 1
ATOM 1460 C C . GLY A 1 183 ? 2.018 14.615 -2.947 1.00 80.06 183 GLY A C 1
ATOM 1461 O O . GLY A 1 183 ? 1.699 13.511 -3.378 1.00 80.06 183 GLY A O 1
ATOM 1462 N N . GLU A 1 184 ? 2.442 15.607 -3.725 1.00 77.88 184 GLU A N 1
ATOM 1463 C CA . GLU A 1 184 ? 2.608 15.496 -5.184 1.00 77.88 184 GLU A CA 1
ATOM 1464 C C . GLU A 1 184 ? 3.959 14.879 -5.571 1.00 77.88 184 GLU A C 1
ATOM 1466 O O . GLU A 1 184 ? 4.115 14.304 -6.644 1.00 77.88 184 GLU A O 1
ATOM 1471 N N . ASN A 1 185 ? 4.957 14.981 -4.690 1.00 83.31 185 ASN A N 1
ATOM 1472 C CA . ASN A 1 185 ? 6.276 14.417 -4.933 1.00 83.31 185 ASN A CA 1
ATOM 1473 C C . ASN A 1 185 ? 6.277 12.914 -4.614 1.00 83.31 185 ASN A C 1
ATOM 1475 O O . ASN A 1 185 ? 6.557 12.513 -3.483 1.00 83.31 185 ASN A O 1
ATOM 1479 N N . GLU A 1 186 ? 6.003 12.094 -5.632 1.00 81.00 186 GLU A N 1
ATOM 1480 C CA . GLU A 1 186 ? 5.991 10.623 -5.563 1.00 81.00 186 GLU A CA 1
ATOM 1481 C C . GLU A 1 186 ? 7.208 10.049 -4.838 1.00 81.00 186 GLU A C 1
ATOM 1483 O O . GLU A 1 186 ? 7.094 9.153 -4.008 1.00 81.00 186 GLU A O 1
ATOM 1488 N N . ASN A 1 187 ? 8.383 10.594 -5.133 1.00 81.81 187 ASN A N 1
ATOM 1489 C CA . ASN A 1 187 ? 9.658 10.127 -4.614 1.00 81.81 187 ASN A CA 1
ATOM 1490 C C . ASN A 1 187 ? 9.771 10.343 -3.102 1.00 81.81 187 ASN A C 1
ATOM 1492 O O . ASN A 1 187 ? 10.230 9.460 -2.376 1.00 81.81 187 ASN A O 1
ATOM 1496 N N . ALA A 1 188 ? 9.316 11.503 -2.625 1.00 85.94 188 ALA A N 1
ATOM 1497 C CA . ALA A 1 188 ? 9.264 11.809 -1.201 1.00 85.94 188 ALA A CA 1
ATOM 1498 C C . ALA A 1 188 ? 8.219 10.945 -0.479 1.00 85.94 188 ALA A C 1
ATOM 1500 O O . ALA A 1 188 ? 8.504 10.404 0.590 1.00 85.94 188 ALA A O 1
ATOM 1501 N N . VAL A 1 189 ? 7.039 10.763 -1.086 1.00 88.56 189 VAL A N 1
ATOM 1502 C CA . VAL A 1 189 ? 5.975 9.896 -0.554 1.00 88.56 189 VAL A CA 1
ATOM 1503 C C . VAL A 1 189 ? 6.480 8.460 -0.431 1.00 88.56 189 VAL A C 1
ATOM 1505 O O . VAL A 1 189 ? 6.340 7.847 0.625 1.00 88.56 189 VAL A O 1
ATOM 1508 N N . LEU A 1 190 ? 7.129 7.942 -1.473 1.00 89.25 190 LEU A N 1
ATOM 1509 C CA . LEU A 1 190 ? 7.673 6.592 -1.499 1.00 89.25 190 LEU A CA 1
ATOM 1510 C C . LEU A 1 190 ? 8.733 6.404 -0.408 1.00 89.25 190 LEU A C 1
ATOM 1512 O O . LEU A 1 190 ? 8.629 5.460 0.377 1.00 89.25 190 LEU A O 1
ATOM 1516 N N . SER A 1 191 ? 9.717 7.307 -0.319 1.00 89.38 191 SER A N 1
ATOM 1517 C CA . SER A 1 191 ? 10.741 7.250 0.735 1.00 89.38 191 SER A CA 1
ATOM 1518 C C . SER A 1 191 ? 10.101 7.240 2.121 1.00 89.38 191 SER A C 1
ATOM 1520 O O . SER A 1 191 ? 10.418 6.384 2.938 1.00 89.38 191 SER A O 1
ATOM 1522 N N . SER A 1 192 ? 9.130 8.125 2.355 1.00 92.19 192 SER A N 1
ATOM 1523 C CA . SER A 1 192 ? 8.456 8.229 3.646 1.00 92.19 192 SER A CA 1
ATOM 1524 C C . SER A 1 192 ? 7.645 6.973 3.994 1.00 92.19 192 SER A C 1
ATOM 1526 O O . SER A 1 192 ? 7.629 6.569 5.156 1.00 92.19 192 SER A O 1
ATOM 1528 N N . VAL A 1 193 ? 7.036 6.300 3.008 1.00 94.06 193 VAL A N 1
ATOM 1529 C CA . VAL A 1 193 ? 6.364 5.006 3.222 1.00 94.06 193 VAL A CA 1
ATOM 1530 C C . VAL A 1 193 ? 7.379 3.937 3.628 1.00 94.06 193 VAL A C 1
ATOM 1532 O O . VAL A 1 193 ? 7.126 3.175 4.558 1.00 94.06 193 VAL A O 1
ATOM 1535 N N . LEU A 1 194 ? 8.538 3.869 2.967 1.00 94.19 194 LEU A N 1
ATOM 1536 C CA . LEU A 1 194 ? 9.582 2.895 3.309 1.00 94.19 194 LEU A CA 1
ATOM 1537 C C . LEU A 1 194 ? 10.201 3.158 4.688 1.00 94.19 194 LEU A C 1
ATOM 1539 O O . LEU A 1 194 ? 10.486 2.205 5.421 1.00 94.19 194 LEU A O 1
ATOM 1543 N N . ASP A 1 195 ? 10.385 4.424 5.052 1.00 95.19 195 ASP A N 1
ATOM 1544 C CA . ASP A 1 195 ? 10.869 4.828 6.373 1.00 95.19 195 ASP A CA 1
ATOM 1545 C C . ASP A 1 195 ? 9.861 4.440 7.456 1.00 95.19 195 ASP A C 1
ATOM 1547 O O . ASP A 1 195 ? 10.234 3.864 8.481 1.00 95.19 195 ASP A O 1
ATOM 1551 N N . GLU A 1 196 ? 8.571 4.652 7.196 1.00 96.75 196 GLU A N 1
ATOM 1552 C CA . GLU A 1 196 ? 7.505 4.259 8.109 1.00 96.75 196 GLU A CA 1
ATOM 1553 C C . GLU A 1 196 ? 7.407 2.737 8.267 1.00 96.75 196 GLU A C 1
ATOM 1555 O O . GLU A 1 196 ? 7.343 2.227 9.388 1.00 96.75 196 GLU A O 1
ATOM 1560 N N . MET A 1 197 ? 7.487 1.982 7.167 1.00 97.00 197 MET A N 1
ATOM 1561 C CA . MET A 1 197 ? 7.550 0.518 7.213 1.00 97.00 197 MET A CA 1
ATOM 1562 C C . MET A 1 197 ? 8.751 0.035 8.033 1.00 97.00 197 MET A C 1
ATOM 1564 O O . MET A 1 197 ? 8.632 -0.908 8.819 1.00 97.00 197 MET A O 1
ATOM 1568 N N . THR A 1 198 ? 9.898 0.703 7.897 1.00 96.50 198 THR A N 1
ATOM 1569 C CA . THR A 1 198 ? 11.101 0.405 8.680 1.00 96.50 198 THR A CA 1
ATOM 1570 C C . THR A 1 198 ? 10.874 0.711 10.162 1.00 96.50 198 THR A C 1
ATOM 1572 O O . THR A 1 198 ? 11.149 -0.147 11.002 1.00 96.50 198 THR A O 1
ATOM 1575 N N . ARG A 1 199 ? 10.290 1.869 10.500 1.00 97.31 199 ARG A N 1
ATOM 1576 C CA . ARG A 1 199 ? 9.934 2.252 11.877 1.00 97.31 199 ARG A CA 1
ATOM 1577 C C . ARG A 1 199 ? 9.020 1.227 12.540 1.00 97.31 199 ARG A C 1
ATOM 1579 O O . ARG A 1 199 ? 9.318 0.758 13.637 1.00 97.31 199 ARG A O 1
ATOM 1586 N N . LEU A 1 200 ? 7.944 0.841 11.860 1.00 96.88 200 LEU A N 1
ATOM 1587 C CA . LEU A 1 200 ? 6.978 -0.140 12.356 1.00 96.88 200 LEU A CA 1
ATOM 1588 C C . LEU A 1 200 ? 7.602 -1.531 12.496 1.00 96.88 200 LEU A C 1
ATOM 1590 O O . LEU A 1 200 ? 7.279 -2.269 13.423 1.00 96.88 200 LEU A O 1
ATOM 1594 N N . SER A 1 201 ? 8.558 -1.878 11.634 1.00 96.31 201 SER A N 1
ATOM 1595 C CA . SER A 1 201 ? 9.293 -3.136 11.750 1.00 96.31 201 SER A CA 1
ATOM 1596 C C . SER A 1 201 ? 10.167 -3.214 13.010 1.00 96.31 201 SER A C 1
ATOM 1598 O O . SER A 1 201 ? 10.373 -4.309 13.539 1.00 96.31 201 SER A O 1
ATOM 1600 N N . MET A 1 202 ? 10.655 -2.081 13.520 1.00 96.75 202 MET A N 1
ATOM 1601 C CA . MET A 1 202 ? 11.482 -2.036 14.731 1.00 96.75 202 MET A CA 1
ATOM 1602 C C . MET A 1 202 ? 10.668 -2.202 16.018 1.00 96.75 202 MET A C 1
ATOM 1604 O O . MET A 1 202 ? 11.245 -2.444 17.077 1.00 96.75 202 MET A O 1
ATOM 1608 N N . MET A 1 203 ? 9.339 -2.102 15.943 1.00 96.00 203 MET A N 1
ATOM 1609 C CA . MET A 1 203 ? 8.477 -2.350 17.090 1.00 96.00 203 MET A CA 1
ATOM 1610 C C . MET A 1 203 ? 8.487 -3.830 17.468 1.00 96.00 203 MET A C 1
ATOM 1612 O O . MET A 1 203 ? 8.339 -4.722 16.627 1.00 96.00 203 MET A O 1
ATOM 1616 N N . ASN A 1 204 ? 8.621 -4.095 18.764 1.00 94.00 204 ASN A N 1
ATOM 1617 C CA . ASN A 1 204 ? 8.433 -5.432 19.297 1.00 94.00 204 ASN A CA 1
ATOM 1618 C C . ASN A 1 204 ? 6.939 -5.802 19.341 1.00 94.00 204 ASN A C 1
ATOM 1620 O O . ASN A 1 204 ? 6.045 -4.981 19.128 1.00 94.00 204 ASN A O 1
ATOM 1624 N N . ARG A 1 205 ? 6.659 -7.065 19.663 1.00 90.25 205 ARG A N 1
ATOM 1625 C CA . ARG A 1 205 ? 5.296 -7.607 19.716 1.00 90.25 205 ARG A CA 1
ATOM 1626 C C . ARG A 1 205 ? 4.350 -6.816 20.624 1.00 90.25 205 ARG A C 1
ATOM 1628 O O . ARG A 1 205 ? 3.192 -6.626 20.267 1.00 90.25 205 ARG A O 1
ATOM 1635 N N . GLN A 1 206 ? 4.825 -6.379 21.788 1.00 92.50 206 GLN A N 1
ATOM 1636 C CA . GLN A 1 206 ? 4.006 -5.627 22.736 1.00 92.50 206 GLN A CA 1
ATOM 1637 C C . GLN A 1 206 ? 3.675 -4.237 22.185 1.00 92.50 206 GLN A C 1
ATOM 1639 O O . GLN A 1 206 ? 2.515 -3.835 22.220 1.00 92.50 206 GLN A O 1
ATOM 1644 N N . GLN A 1 207 ? 4.663 -3.549 21.612 1.00 95.38 207 GLN A N 1
ATOM 1645 C CA . GLN A 1 207 ? 4.477 -2.238 20.986 1.00 95.38 207 GLN A CA 1
ATOM 1646 C C . GLN A 1 207 ? 3.500 -2.309 19.806 1.00 95.38 207 GLN A C 1
ATOM 1648 O O . GLN A 1 207 ? 2.625 -1.458 19.680 1.00 95.38 207 GLN A O 1
ATOM 1653 N N . LEU A 1 208 ? 3.579 -3.359 18.981 1.00 94.75 208 LEU A N 1
ATOM 1654 C CA . LEU A 1 208 ? 2.615 -3.590 17.900 1.00 94.75 208 LEU A CA 1
ATOM 1655 C C . LEU A 1 208 ? 1.202 -3.869 18.436 1.00 94.75 208 LEU A C 1
ATOM 1657 O O . LEU A 1 208 ? 0.222 -3.365 17.893 1.00 94.75 208 LEU A O 1
ATOM 1661 N N . ALA A 1 209 ? 1.067 -4.630 19.524 1.00 91.31 209 ALA A N 1
ATOM 1662 C CA . ALA A 1 209 ? -0.230 -4.865 20.161 1.00 91.31 209 ALA A CA 1
ATOM 1663 C C . ALA A 1 209 ? -0.818 -3.588 20.795 1.00 91.31 209 ALA A C 1
ATOM 1665 O O . ALA A 1 209 ? -2.031 -3.382 20.777 1.00 91.31 209 ALA A O 1
ATOM 1666 N N . GLU A 1 210 ? 0.019 -2.718 21.359 1.00 93.81 210 GLU A N 1
ATOM 1667 C CA . GLU A 1 210 ? -0.367 -1.387 21.844 1.00 93.81 210 GLU A CA 1
ATOM 1668 C C . GLU A 1 210 ? -0.825 -0.483 20.700 1.00 93.81 210 GLU A C 1
ATOM 1670 O O . GLU A 1 210 ? -1.917 0.078 20.783 1.00 93.81 210 GLU A O 1
ATOM 1675 N N . LEU A 1 211 ? -0.057 -0.432 19.609 1.00 95.19 211 LEU A N 1
ATOM 1676 C CA . LEU A 1 211 ? -0.416 0.288 18.390 1.00 95.19 211 LEU A CA 1
ATOM 1677 C C . LEU A 1 211 ? -1.789 -0.161 17.877 1.00 95.19 211 LEU A C 1
ATOM 1679 O O . LEU A 1 211 ? -2.697 0.647 17.732 1.00 95.19 211 LEU A O 1
ATOM 1683 N N . ASN A 1 212 ? -1.986 -1.465 17.686 1.00 92.69 212 ASN A N 1
ATOM 1684 C CA . ASN A 1 212 ? -3.254 -2.014 17.207 1.00 92.69 212 ASN A CA 1
ATOM 1685 C C . ASN A 1 212 ? -4.447 -1.668 18.103 1.00 92.69 212 ASN A C 1
ATOM 1687 O O . ASN A 1 212 ? -5.540 -1.417 17.598 1.00 92.69 212 ASN A O 1
ATOM 1691 N N . ARG A 1 213 ? -4.254 -1.652 19.428 1.00 91.31 213 ARG A N 1
ATOM 1692 C CA . ARG A 1 213 ? -5.299 -1.228 20.368 1.00 91.31 213 ARG A CA 1
ATOM 1693 C C . ARG A 1 213 ? -5.630 0.254 20.210 1.00 91.31 213 ARG A C 1
ATOM 1695 O O . ARG A 1 213 ? -6.807 0.590 20.224 1.00 91.31 213 ARG A O 1
ATOM 1702 N N . ALA A 1 214 ? -4.628 1.110 20.016 1.00 94.81 214 ALA A N 1
ATOM 1703 C CA . ALA A 1 214 ? -4.828 2.543 19.801 1.00 94.81 214 ALA A CA 1
ATOM 1704 C C . ALA A 1 214 ? -5.540 2.857 18.471 1.00 94.81 214 ALA A C 1
ATOM 1706 O O . ALA A 1 214 ? -6.304 3.812 18.379 1.00 94.81 214 ALA A O 1
ATOM 1707 N N . LEU A 1 215 ? -5.328 2.040 17.435 1.00 95.50 215 LEU A N 1
ATOM 1708 C CA . LEU A 1 215 ? -5.949 2.226 16.116 1.00 95.50 215 LEU A CA 1
ATOM 1709 C C . LEU A 1 215 ? -7.351 1.609 15.994 1.00 95.50 215 LEU A C 1
ATOM 1711 O O . LEU A 1 215 ? -8.031 1.810 14.986 1.00 95.50 215 LEU A O 1
ATOM 1715 N N . MET A 1 216 ? -7.775 0.847 16.999 1.00 90.62 216 MET A N 1
ATOM 1716 C CA . MET A 1 216 ? -8.953 -0.013 16.951 1.00 90.62 216 MET A CA 1
ATOM 1717 C C . MET A 1 216 ? -10.247 0.749 16.662 1.00 90.62 216 MET A C 1
ATOM 1719 O O . MET A 1 216 ? -11.019 0.344 15.794 1.00 90.62 216 MET A O 1
ATOM 1723 N N . ASP A 1 217 ? -10.476 1.854 17.369 1.00 95.06 217 ASP A N 1
ATOM 1724 C CA . ASP A 1 217 ? -11.721 2.615 17.250 1.00 95.06 217 ASP A CA 1
ATOM 1725 C C . ASP A 1 217 ? -11.879 3.194 15.842 1.00 95.06 217 ASP A C 1
ATOM 1727 O O . ASP A 1 217 ? -12.956 3.103 15.256 1.00 95.06 217 ASP A O 1
ATOM 1731 N N . ARG A 1 218 ? -10.777 3.654 15.239 1.00 96.31 218 ARG A N 1
ATOM 1732 C CA . ARG A 1 218 ? -10.751 4.146 13.854 1.00 96.31 218 ARG A CA 1
ATOM 1733 C C . ARG A 1 218 ? -10.967 3.034 12.836 1.00 96.31 218 ARG A C 1
ATOM 1735 O O . ARG A 1 218 ? -11.657 3.220 11.837 1.00 96.31 218 ARG A O 1
ATOM 1742 N N . CYS A 1 219 ? -10.425 1.843 13.097 1.00 94.38 219 CYS A N 1
ATOM 1743 C CA . CYS A 1 219 ? -10.695 0.668 12.269 1.00 94.38 219 CYS A CA 1
ATOM 1744 C C . CYS A 1 219 ? -12.188 0.301 12.297 1.00 94.38 219 CYS A C 1
ATOM 1746 O O . CYS A 1 219 ? -12.758 0.001 11.248 1.00 94.38 219 CYS A O 1
ATOM 1748 N N . TYR A 1 220 ? -12.836 0.361 13.467 1.00 92.38 220 TYR A N 1
ATOM 1749 C CA . TYR A 1 220 ? -14.279 0.130 13.588 1.00 92.38 220 TYR A CA 1
ATOM 1750 C C . TYR A 1 220 ? -15.108 1.225 12.937 1.00 92.38 220 TYR A C 1
ATOM 1752 O O . TYR A 1 220 ? -16.060 0.897 12.231 1.00 92.38 220 TYR A O 1
ATOM 1760 N N . HIS A 1 221 ? -14.745 2.492 13.140 1.00 95.75 221 HIS A N 1
ATOM 1761 C CA . HIS A 1 221 ? -15.384 3.622 12.472 1.00 95.75 221 HIS A CA 1
ATOM 1762 C C . HIS A 1 221 ? -15.357 3.429 10.956 1.00 95.75 221 HIS A C 1
ATOM 1764 O O . HIS A 1 221 ? -16.409 3.400 10.321 1.00 95.75 221 HIS A O 1
ATOM 1770 N N . ASN A 1 222 ? -14.175 3.180 10.388 1.00 95.31 222 ASN A N 1
ATOM 1771 C CA . ASN A 1 222 ? -13.999 2.967 8.954 1.00 95.31 222 ASN A CA 1
ATOM 1772 C C . ASN A 1 222 ? -14.814 1.783 8.432 1.00 95.31 222 ASN A C 1
ATOM 1774 O O . ASN A 1 222 ? -15.502 1.911 7.418 1.00 95.31 222 ASN A O 1
ATOM 1778 N N . ALA A 1 223 ? -14.760 0.638 9.117 1.00 90.88 223 ALA A N 1
ATOM 1779 C CA . ALA A 1 223 ? -15.516 -0.543 8.723 1.00 90.88 223 ALA A CA 1
ATOM 1780 C C . ALA A 1 223 ? -17.029 -0.294 8.796 1.00 90.88 223 ALA A C 1
ATOM 1782 O O . ALA A 1 223 ? -17.750 -0.631 7.863 1.00 90.88 223 ALA A O 1
ATOM 1783 N N . HIS A 1 224 ? -17.523 0.316 9.876 1.00 91.88 224 HIS A N 1
ATOM 1784 C CA . HIS A 1 224 ? -18.938 0.643 10.032 1.00 91.88 224 HIS A CA 1
ATOM 1785 C C . HIS A 1 224 ? -19.405 1.601 8.935 1.00 91.88 224 HIS A C 1
ATOM 1787 O O . HIS A 1 224 ? -20.339 1.278 8.203 1.00 91.88 224 HIS A O 1
ATOM 1793 N N . HIS A 1 225 ? -18.690 2.716 8.770 1.00 93.31 225 HIS A N 1
ATOM 1794 C CA . HIS A 1 225 ? -18.969 3.748 7.776 1.00 93.31 225 HIS A CA 1
ATOM 1795 C C . HIS A 1 225 ? -19.018 3.187 6.354 1.00 93.31 225 HIS A C 1
ATOM 1797 O O . HIS A 1 225 ? -19.914 3.533 5.580 1.00 93.31 225 HIS A O 1
ATOM 1803 N N . PHE A 1 226 ? -18.104 2.270 6.024 1.00 90.06 226 PHE A N 1
ATOM 1804 C CA . PHE A 1 226 ? -18.094 1.570 4.743 1.00 90.06 226 PHE A CA 1
ATOM 1805 C C . PHE A 1 226 ? -19.417 0.836 4.456 1.00 90.06 226 PHE A C 1
ATOM 1807 O O . PHE A 1 226 ? -19.912 0.879 3.332 1.00 90.06 226 PHE A O 1
ATOM 1814 N N . TRP A 1 227 ? -20.009 0.188 5.463 1.00 85.25 227 TRP A N 1
ATOM 1815 C CA . TRP A 1 227 ? -21.239 -0.595 5.309 1.00 85.25 227 TRP A CA 1
ATOM 1816 C C . TRP A 1 227 ? -22.528 0.225 5.433 1.00 85.25 227 TRP A C 1
ATOM 1818 O O . TRP A 1 227 ? -23.574 -0.225 4.965 1.00 85.25 227 TRP A O 1
ATOM 1828 N N . THR A 1 228 ? -22.489 1.399 6.069 1.00 89.88 228 THR A N 1
ATOM 1829 C CA . THR A 1 228 ? -23.695 2.185 6.380 1.00 89.88 228 THR A CA 1
ATOM 1830 C C . THR A 1 228 ? -23.854 3.432 5.522 1.00 89.88 228 THR A C 1
ATOM 1832 O O . THR A 1 228 ? -24.901 3.626 4.895 1.00 89.88 228 THR A O 1
ATOM 1835 N N . ASP A 1 229 ? -22.847 4.300 5.511 1.00 90.50 229 ASP A N 1
ATOM 1836 C CA . ASP A 1 229 ? -22.988 5.686 5.060 1.00 90.50 229 ASP A CA 1
ATOM 1837 C C . ASP A 1 229 ? -22.188 5.973 3.796 1.00 90.50 229 ASP A C 1
ATOM 1839 O O . ASP A 1 229 ? -22.612 6.795 2.981 1.00 90.50 229 ASP A O 1
ATOM 1843 N N . PHE A 1 230 ? -21.086 5.255 3.574 1.00 88.81 230 PHE A N 1
ATOM 1844 C CA . PHE A 1 230 ? -20.279 5.386 2.367 1.00 88.81 230 PHE A CA 1
ATOM 1845 C C . PHE A 1 230 ? -21.080 5.159 1.068 1.00 88.81 230 PHE A C 1
ATOM 1847 O O . PHE A 1 230 ? -21.009 6.035 0.203 1.00 88.81 230 PHE A O 1
ATOM 1854 N N . PRO A 1 231 ? -21.918 4.107 0.914 1.00 87.31 231 PRO A N 1
ATOM 1855 C CA . PRO A 1 231 ? -22.690 3.909 -0.317 1.00 87.31 231 PRO A CA 1
ATOM 1856 C C . PRO A 1 231 ? -23.668 5.057 -0.592 1.00 87.31 231 PRO A C 1
ATOM 1858 O O . PRO A 1 231 ? -23.835 5.479 -1.734 1.00 87.31 231 PRO A O 1
ATOM 1861 N N . LYS A 1 232 ? -24.278 5.612 0.466 1.00 88.69 232 LYS A N 1
ATOM 1862 C CA . LYS A 1 232 ? -25.196 6.757 0.363 1.00 88.69 232 LYS A CA 1
ATOM 1863 C C . LYS A 1 232 ? -24.452 8.022 -0.060 1.00 88.69 232 LYS A C 1
ATOM 1865 O O . LYS A 1 232 ? -24.932 8.755 -0.920 1.00 88.69 232 LYS A O 1
ATOM 1870 N N . ARG A 1 233 ? -23.276 8.272 0.527 1.00 86.88 233 ARG A N 1
ATOM 1871 C CA . ARG A 1 233 ? -22.422 9.419 0.182 1.00 86.88 233 ARG A CA 1
ATOM 1872 C C . ARG A 1 233 ? -21.930 9.340 -1.255 1.00 86.88 233 ARG A C 1
ATOM 1874 O O . ARG A 1 233 ? -22.020 10.336 -1.959 1.00 86.88 233 ARG A O 1
ATOM 1881 N N . LEU A 1 234 ? -21.480 8.165 -1.690 1.00 85.69 234 LEU A N 1
ATOM 1882 C CA . LEU A 1 234 ? -21.027 7.935 -3.059 1.00 85.69 234 LEU A CA 1
ATOM 1883 C C . LEU A 1 234 ? -22.158 8.137 -4.079 1.00 85.69 234 LEU A C 1
ATOM 1885 O O . LEU A 1 234 ? -21.963 8.789 -5.100 1.00 85.69 234 LEU A O 1
ATOM 1889 N N . ALA A 1 235 ? -23.360 7.630 -3.791 1.00 85.12 235 ALA A N 1
ATOM 1890 C CA . ALA A 1 235 ? -24.523 7.864 -4.645 1.00 85.12 235 ALA A CA 1
ATOM 1891 C C . ALA A 1 235 ? -24.898 9.357 -4.704 1.00 85.12 235 ALA A C 1
ATOM 1893 O O . ALA A 1 235 ? -25.202 9.885 -5.772 1.00 85.12 235 ALA A O 1
ATOM 1894 N N . SER A 1 236 ? -24.838 10.053 -3.564 1.00 86.62 236 SER A N 1
ATOM 1895 C CA . SER A 1 236 ? -25.148 11.483 -3.484 1.00 86.62 236 SER A CA 1
ATOM 1896 C C . SER A 1 236 ? -24.122 12.359 -4.206 1.00 86.62 236 SER A C 1
ATOM 1898 O O . SER A 1 236 ? -24.527 13.346 -4.824 1.00 86.62 236 SER A O 1
ATOM 1900 N N . SER A 1 237 ? -22.824 12.037 -4.137 1.00 84.81 237 SER A N 1
ATOM 1901 C CA . SER A 1 237 ? -21.792 12.772 -4.879 1.00 84.81 237 SER A CA 1
ATOM 1902 C C . SER A 1 237 ? -21.954 12.554 -6.378 1.00 84.81 237 SER A C 1
ATOM 1904 O O . SER A 1 237 ? -21.951 13.518 -7.128 1.00 84.81 237 SER A O 1
ATOM 1906 N N . PHE A 1 238 ? -22.241 11.330 -6.827 1.00 84.25 238 PHE A N 1
ATOM 1907 C CA . PHE A 1 238 ? -22.510 11.074 -8.244 1.00 84.25 238 PHE A CA 1
ATOM 1908 C C . PHE A 1 238 ? -23.723 11.862 -8.773 1.00 84.25 238 PHE A C 1
ATOM 1910 O O . PHE A 1 238 ? -23.655 12.468 -9.844 1.00 84.25 238 PHE A O 1
ATOM 1917 N N . GLU A 1 239 ? -24.824 11.919 -8.016 1.00 85.50 239 GLU A N 1
ATOM 1918 C CA . GLU A 1 239 ? -25.990 12.729 -8.402 1.00 85.50 239 GLU A CA 1
ATOM 1919 C C . GLU A 1 239 ? -25.642 14.226 -8.477 1.00 85.50 239 GLU A C 1
ATOM 1921 O O . GLU A 1 239 ? -26.046 14.909 -9.418 1.00 85.50 239 GLU A O 1
ATOM 1926 N N . THR A 1 240 ? -24.876 14.735 -7.509 1.00 85.44 240 THR A N 1
ATOM 1927 C CA . THR A 1 240 ? -24.572 16.171 -7.380 1.00 85.44 240 THR A CA 1
ATOM 1928 C C . THR A 1 240 ? -23.506 16.637 -8.367 1.00 85.44 240 THR A C 1
ATOM 1930 O O . THR A 1 240 ? -23.663 17.690 -8.982 1.00 85.44 240 THR A O 1
ATOM 1933 N N . ASP A 1 241 ? -22.448 15.851 -8.534 1.00 83.06 241 ASP A N 1
ATOM 1934 C CA . ASP A 1 241 ? -21.233 16.250 -9.243 1.00 83.06 241 ASP A CA 1
ATOM 1935 C C . ASP A 1 241 ? -21.262 15.830 -10.717 1.00 83.06 241 ASP A C 1
ATOM 1937 O O . ASP A 1 241 ? -20.587 16.443 -11.542 1.00 83.06 241 ASP A O 1
ATOM 1941 N N . VAL A 1 242 ? -22.057 14.810 -11.073 1.00 83.50 242 VAL A N 1
ATOM 1942 C CA . VAL A 1 242 ? -22.132 14.280 -12.446 1.00 83.50 242 VAL A CA 1
ATOM 1943 C C . VAL A 1 242 ? -23.510 14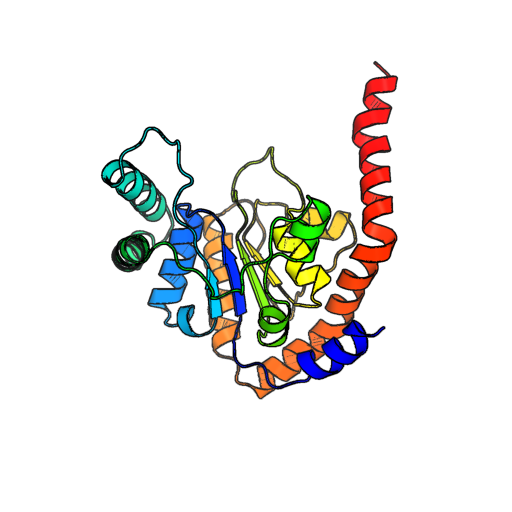.500 -13.060 1.00 83.50 242 VAL A C 1
ATOM 1945 O O . VAL A 1 242 ? -23.623 15.110 -14.123 1.00 83.50 242 VAL A O 1
ATOM 1948 N N . LEU A 1 243 ? -24.582 14.033 -12.412 1.00 84.00 243 LEU A N 1
ATOM 1949 C CA . LEU A 1 243 ? -25.913 14.044 -13.031 1.00 84.00 243 LEU A CA 1
ATOM 1950 C C . LEU A 1 243 ? -26.561 15.434 -13.040 1.00 84.00 243 LEU A C 1
ATOM 1952 O O . LEU A 1 243 ? -27.144 15.832 -14.050 1.00 84.00 243 LEU A O 1
ATOM 1956 N N . ALA A 1 244 ? -26.460 16.195 -11.949 1.00 84.81 244 ALA A N 1
ATOM 1957 C CA . ALA A 1 244 ? -27.059 17.525 -11.868 1.00 84.81 244 ALA A CA 1
ATOM 1958 C C . ALA A 1 244 ? -26.467 18.534 -12.878 1.00 84.81 244 ALA A C 1
ATOM 1960 O O . ALA A 1 244 ? -27.258 19.268 -13.478 1.00 84.81 244 ALA A O 1
ATOM 1961 N N . PRO A 1 245 ? -25.143 18.575 -13.138 1.00 88.00 245 PRO A N 1
ATOM 1962 C CA . PRO A 1 245 ? -24.572 19.409 -14.196 1.00 88.00 245 PRO A CA 1
ATOM 1963 C C . PRO A 1 245 ? -25.067 19.035 -15.596 1.00 88.00 245 PRO A C 1
ATOM 1965 O O . PRO A 1 245 ? -25.432 19.926 -16.357 1.00 88.00 245 PRO A O 1
ATOM 1968 N N . LEU A 1 246 ? -25.166 17.737 -15.910 1.00 83.06 246 LEU A N 1
ATOM 1969 C CA . LEU A 1 246 ? -25.640 17.254 -17.216 1.00 83.06 246 LEU A CA 1
ATOM 1970 C C . LEU A 1 246 ? -27.122 17.552 -17.478 1.00 83.06 246 LEU A C 1
ATOM 1972 O O . LEU A 1 246 ? -27.539 17.648 -18.624 1.00 83.06 246 LEU A O 1
ATOM 1976 N N . ARG A 1 247 ? -27.940 17.700 -16.429 1.00 84.00 247 ARG A N 1
ATOM 1977 C CA . ARG A 1 247 ? -29.352 18.109 -16.566 1.00 84.00 247 ARG A CA 1
ATOM 1978 C C . ARG A 1 247 ? -29.530 19.613 -16.788 1.00 84.00 247 ARG A C 1
ATOM 1980 O O . ARG A 1 247 ? -30.640 20.045 -17.086 1.00 84.00 247 ARG A O 1
ATOM 1987 N N . ARG A 1 248 ? -28.484 20.413 -16.560 1.00 72.31 248 ARG A N 1
ATOM 1988 C CA . ARG A 1 248 ? -28.503 21.878 -16.720 1.00 72.31 248 ARG A CA 1
ATOM 1989 C C . ARG A 1 248 ? -27.934 22.345 -18.066 1.00 72.31 248 ARG A C 1
ATOM 1991 O O . ARG A 1 248 ? -28.030 23.537 -18.348 1.00 72.31 248 ARG A O 1
ATOM 1998 N N . SER A 1 249 ? -27.352 21.436 -18.851 1.00 58.44 249 SER A N 1
ATOM 1999 C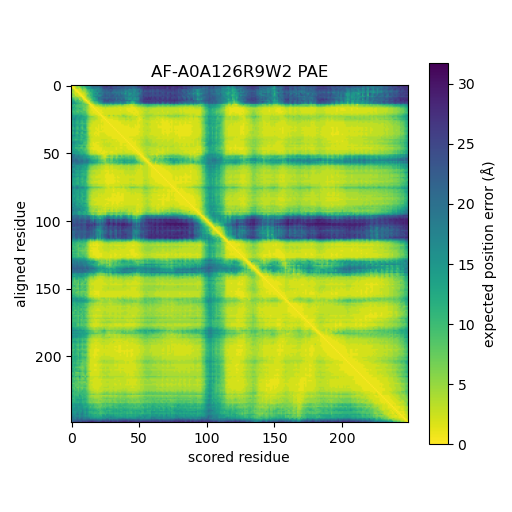 CA . SER A 1 249 ? -26.891 21.634 -20.235 1.00 58.44 249 SER A CA 1
ATOM 2000 C C . SER A 1 249 ? -27.942 21.188 -21.240 1.00 58.44 249 SER A C 1
ATOM 2002 O O . SER A 1 249 ? -28.122 21.901 -22.247 1.00 58.44 249 SER A O 1
#